Protein AF-A0A3L7A586-F1 (afdb_monomer_lite)

pLDDT: mean 74.42, std 18.63, range [26.94, 98.0]

Foldseek 3Di:
DPPPQPLPDDDLVVLLVQLVVLLDCPLQVLLVVLLVVLLVVCVVVVVVVVSVVSCVVCVLVVVLSVLLSVLSNQLSVLSNVLSVVSVVLSVVLVVLVVVLVVLVVQLVVLVVVLVVLVVDPDPCSVVVNVVSVVVNVVSVVSNVVSVVSSVVSSVVNVVSVVVSVVSVVVSVVSNVVSQCDPPNPHDPPPVPRSVSSLVSLLVSLCVVVVVQVLLVVQQVLPDDLCSNLVSVVPDPADLVSLLSHDLLSLQSQLAGHNDDLVSVQSSVVSLLVCCQVPVVVSCVSQPNDDCLVVVPVSSVVSNVVSVVVVVVQVVVQVVLCVDPPSFDKGWGHWHDDDSDTDIDIDGVDDDDDDDDD

Secondary structure (DSSP, 8-state):
-----GGG-S-HHHHHHHHHHHH--HHHHHHHHHHHHHHHHHHHTT-HHHHHHHHHHHHHHHHHHHHHHHHHHHHHHHHHHHHHHHHHHHHHHHHHHHHHHHHHHHHHHHHHHHHHHHH--STTHHHHHHHHHHHHHHHHHHHHHHHHHHHHHHHHHHHHHHHHHHHHHHHHHHHHHHHHTTT----SSSS-SHHHHHHHHHHHHHHHHTT-HHHHHHHTT-S-HHHHHHHHHT----HHHHHTS-HHHHHHHHT-TTS-HHHHHHHHHHHHHHHHH-HHHHHHHTT--SGGGT-HHHHHHHHHHHHHHHHHHHHHHHHHHTSTT-PPPEEEEEEEETTEEEEEEE-SS--------

Organism: NCBI:txid76635

Radius of gyration: 32.68 Å; chains: 1; bounding box: 76×52×108 Å

Sequence (357 aa):
MTVGSRVDRGEMHSVRLVAQDLSSVEEFRNGLLAVRDGMNHLEEAGHSQAVSRLRTVAAPMQHSIEAIAQVRVRAGEILFRYAAQVLDLQDQARVFRLRRSQAQDLQRRHTAALFEIRADTSPEAGGRALRMENQVEDTRASLSQIERGLAELDQARVSLDRSCARDLTHCREVLARVSAGPSGSGNVLSDGLTGFADFAARMVVNAENVAAPELERILRGDRTPEQVAELWAGLDLDSDGIAALPIKDILTLANTDGLPFWVRDVATRRVLDYALKWPTGAFHLLGFAGDALADADAVAEFIRQIEAYDRAGREADRRATLLNGRPDVQLIGIGNQGDEWWGVFLPGTWIPQRMLG

Structure (mmCIF, N/CA/C/O backbone):
data_AF-A0A3L7A586-F1
#
_entry.id   AF-A0A3L7A586-F1
#
loop_
_atom_site.group_PDB
_atom_site.id
_atom_site.type_symbol
_atom_site.label_atom_id
_atom_site.label_alt_id
_atom_site.label_comp_id
_atom_site.label_asym_id
_atom_site.label_entity_id
_atom_site.label_seq_id
_atom_site.pdbx_PDB_ins_code
_atom_site.Cartn_x
_atom_site.Cartn_y
_atom_site.Cartn_z
_atom_site.occupancy
_atom_site.B_iso_or_equiv
_atom_site.auth_seq_id
_atom_site.auth_comp_id
_atom_site.auth_asym_id
_atom_site.auth_atom_id
_atom_site.pdbx_PDB_model_num
ATOM 1 N N . MET A 1 1 ? 25.713 7.620 -13.766 1.00 30.55 1 MET A N 1
ATOM 2 C CA . MET A 1 1 ? 24.575 7.098 -12.981 1.00 30.55 1 MET A CA 1
ATOM 3 C C . MET A 1 1 ? 23.305 7.285 -13.797 1.00 30.55 1 MET A C 1
ATOM 5 O O . MET A 1 1 ? 22.813 8.399 -13.898 1.00 30.55 1 MET A O 1
ATOM 9 N N . THR A 1 2 ? 22.817 6.236 -14.459 1.00 38.94 2 THR A N 1
ATOM 10 C CA . THR A 1 2 ? 21.504 6.257 -15.118 1.00 38.94 2 THR A CA 1
ATOM 11 C C . THR A 1 2 ? 20.439 6.325 -14.036 1.00 38.94 2 THR A C 1
ATOM 13 O O . THR A 1 2 ? 20.225 5.353 -13.315 1.00 38.94 2 THR A O 1
ATOM 16 N N . VAL A 1 3 ? 19.806 7.487 -13.890 1.00 46.94 3 VAL A N 1
ATOM 17 C CA . VAL A 1 3 ? 18.597 7.632 -13.079 1.00 46.94 3 VAL A CA 1
ATOM 18 C C . VAL A 1 3 ? 17.588 6.619 -13.623 1.00 46.94 3 VAL A C 1
ATOM 20 O O . VAL A 1 3 ? 17.150 6.747 -14.763 1.00 46.94 3 VAL A O 1
ATOM 23 N N . GLY A 1 4 ? 17.292 5.563 -12.859 1.00 61.22 4 GLY A N 1
ATOM 24 C CA . GLY A 1 4 ? 16.346 4.529 -13.287 1.00 61.22 4 GLY A CA 1
ATOM 25 C C . GLY A 1 4 ? 14.994 5.156 -13.630 1.00 61.22 4 GLY A C 1
ATOM 26 O O . GLY A 1 4 ? 14.535 6.028 -12.879 1.00 61.22 4 GLY A O 1
ATOM 27 N N . SER A 1 5 ? 14.403 4.731 -14.754 1.00 71.25 5 SER A N 1
ATOM 28 C CA . SER A 1 5 ? 13.105 5.207 -15.258 1.00 71.25 5 SER A CA 1
ATOM 29 C C . SER A 1 5 ? 12.054 5.144 -14.148 1.00 71.25 5 SER A C 1
ATOM 31 O O . SER A 1 5 ? 12.041 4.213 -13.338 1.00 71.25 5 SER A O 1
ATOM 33 N N . ARG A 1 6 ? 11.226 6.187 -14.033 1.00 67.50 6 ARG A N 1
ATOM 34 C CA . ARG A 1 6 ? 10.259 6.305 -12.931 1.00 67.50 6 ARG A CA 1
ATOM 35 C C . ARG A 1 6 ? 9.100 5.335 -13.099 1.00 67.50 6 ARG A C 1
ATOM 37 O O . ARG A 1 6 ? 8.569 4.877 -12.092 1.00 67.50 6 ARG A O 1
ATOM 44 N N . VAL A 1 7 ? 8.751 4.996 -14.339 1.00 58.66 7 VAL A N 1
ATOM 45 C CA . VAL A 1 7 ? 7.695 4.029 -14.652 1.00 58.66 7 VAL A CA 1
ATOM 46 C C . VAL A 1 7 ? 7.936 2.662 -13.993 1.00 58.66 7 VAL A C 1
ATOM 48 O O . VAL A 1 7 ? 6.986 2.018 -13.567 1.00 58.66 7 VAL A O 1
ATOM 51 N N . ASP A 1 8 ? 9.195 2.263 -13.787 1.00 52.34 8 ASP A N 1
ATOM 52 C CA . ASP A 1 8 ? 9.560 0.959 -13.206 1.00 52.34 8 ASP A CA 1
ATOM 53 C C . ASP A 1 8 ? 9.514 0.892 -11.686 1.00 52.34 8 ASP A C 1
ATOM 55 O O . ASP A 1 8 ? 9.749 -0.165 -11.102 1.00 52.34 8 ASP A O 1
ATOM 59 N N . ARG A 1 9 ? 9.299 2.022 -11.015 1.00 59.59 9 ARG A N 1
ATOM 60 C CA . ARG A 1 9 ? 9.418 2.063 -9.562 1.00 59.59 9 ARG A CA 1
ATOM 61 C C . ARG A 1 9 ? 8.114 1.637 -8.896 1.00 59.59 9 ARG A C 1
ATOM 63 O O . ARG A 1 9 ? 7.045 2.170 -9.201 1.00 59.59 9 ARG A O 1
ATOM 70 N N . GLY A 1 10 ? 8.266 0.765 -7.902 1.00 50.91 10 GLY A N 1
ATOM 71 C CA . GLY A 1 10 ? 7.220 0.358 -6.969 1.00 50.91 10 GLY A CA 1
ATOM 72 C C . GLY A 1 10 ? 6.519 -0.940 -7.365 1.00 50.91 10 GLY A C 1
ATOM 73 O O . GLY A 1 10 ? 6.188 -1.160 -8.529 1.00 50.91 10 GLY A O 1
ATOM 74 N N . GLU A 1 11 ? 6.259 -1.782 -6.367 1.00 57.78 11 GLU A N 1
ATOM 75 C CA . GLU A 1 11 ? 5.421 -2.969 -6.510 1.00 57.78 11 GLU A CA 1
ATOM 76 C C . GLU A 1 11 ? 3.945 -2.567 -6.425 1.00 57.78 11 GLU A C 1
ATOM 78 O O . GLU A 1 11 ? 3.457 -2.157 -5.377 1.00 57.78 11 GLU A O 1
ATOM 83 N N . MET A 1 12 ? 3.207 -2.674 -7.530 1.00 65.25 12 MET A N 1
ATOM 84 C CA . MET A 1 12 ? 1.771 -2.346 -7.544 1.00 65.25 12 MET A CA 1
ATOM 85 C C . MET A 1 12 ? 0.900 -3.449 -6.942 1.00 65.25 12 MET A C 1
ATOM 87 O O . MET A 1 12 ? -0.270 -3.220 -6.641 1.00 65.25 12 MET A O 1
ATOM 91 N N . HIS A 1 13 ? 1.470 -4.638 -6.733 1.00 39.94 13 HIS A N 1
ATOM 92 C CA . HIS A 1 13 ? 0.779 -5.742 -6.084 1.00 39.94 13 HIS A CA 1
ATOM 93 C C . HIS A 1 13 ? 0.443 -5.414 -4.623 1.00 39.94 13 HIS A C 1
ATOM 95 O O . HIS A 1 13 ? -0.710 -5.553 -4.227 1.00 39.94 13 HIS A O 1
ATOM 101 N N . SER A 1 14 ? 1.396 -4.878 -3.855 1.00 37.97 14 SER A N 1
ATOM 102 C CA . SER A 1 14 ? 1.168 -4.465 -2.464 1.00 37.97 14 SER A CA 1
ATOM 103 C C . SER A 1 14 ? 0.167 -3.311 -2.360 1.00 37.97 14 SER A C 1
ATOM 105 O O . SER A 1 14 ? -0.727 -3.350 -1.521 1.00 37.97 14 SER A O 1
ATOM 107 N N . VAL A 1 15 ? 0.231 -2.334 -3.271 1.00 49.44 15 VAL A N 1
ATOM 108 C CA . VAL A 1 15 ? -0.760 -1.244 -3.354 1.00 49.44 15 VAL A CA 1
ATOM 109 C C . VAL A 1 15 ? -2.163 -1.790 -3.616 1.00 49.44 15 VAL A C 1
ATOM 111 O O . VAL A 1 15 ? -3.130 -1.321 -3.021 1.00 49.44 15 VAL A O 1
ATOM 114 N N . ARG A 1 16 ? -2.288 -2.799 -4.484 1.00 43.75 16 ARG A N 1
ATOM 115 C CA . ARG A 1 16 ? -3.567 -3.445 -4.790 1.00 43.75 16 ARG A CA 1
ATOM 116 C C . ARG A 1 16 ? -4.109 -4.259 -3.613 1.00 43.75 16 ARG A C 1
ATOM 118 O O . ARG A 1 16 ? -5.318 -4.237 -3.408 1.00 43.75 16 ARG A O 1
ATOM 125 N N . LEU A 1 17 ? -3.247 -4.929 -2.847 1.00 39.88 17 LEU A N 1
ATOM 126 C CA . LEU A 1 17 ? -3.644 -5.624 -1.616 1.00 39.88 17 LEU A CA 1
ATOM 127 C C . LEU A 1 17 ? -4.154 -4.629 -0.569 1.00 39.88 17 LEU A C 1
ATOM 129 O O . LEU A 1 17 ? -5.275 -4.767 -0.099 1.00 39.88 17 LEU A O 1
ATOM 133 N N . VAL A 1 18 ? -3.413 -3.546 -0.319 1.00 49.09 18 VAL A N 1
ATOM 134 C CA . VAL A 1 18 ? -3.855 -2.472 0.587 1.00 49.09 18 VAL A CA 1
ATOM 135 C C . VAL A 1 18 ? -5.168 -1.842 0.111 1.00 49.09 18 VAL A C 1
ATOM 137 O O . VAL A 1 18 ? -6.047 -1.556 0.918 1.00 49.09 18 VAL A O 1
ATOM 140 N N . ALA A 1 19 ? -5.338 -1.642 -1.199 1.00 48.38 19 ALA A N 1
ATOM 141 C CA . ALA A 1 19 ? -6.590 -1.150 -1.768 1.00 48.38 19 ALA A CA 1
ATOM 142 C C . ALA A 1 19 ? -7.765 -2.098 -1.479 1.00 48.38 19 ALA A C 1
ATOM 144 O O . ALA A 1 19 ? -8.841 -1.640 -1.101 1.00 48.38 19 ALA A O 1
ATOM 145 N N . GLN A 1 20 ? -7.543 -3.405 -1.635 1.00 47.91 20 GLN A N 1
ATOM 146 C CA . GLN A 1 20 ? -8.531 -4.445 -1.366 1.00 47.91 20 GLN A CA 1
ATOM 147 C C . GLN A 1 20 ? -8.893 -4.509 0.124 1.00 47.91 20 GLN A C 1
ATOM 149 O O . GLN A 1 20 ? -10.078 -4.539 0.451 1.00 47.91 20 GLN A O 1
ATOM 154 N N . ASP A 1 21 ? -7.904 -4.427 1.013 1.00 52.50 21 ASP A N 1
ATOM 155 C CA . ASP A 1 21 ? -8.111 -4.418 2.465 1.00 52.50 21 ASP A CA 1
ATOM 156 C C . ASP A 1 21 ? -8.862 -3.160 2.919 1.00 52.50 21 ASP A C 1
ATOM 158 O O . ASP A 1 21 ? -9.804 -3.234 3.712 1.00 52.50 21 ASP A O 1
ATOM 162 N N . LEU A 1 22 ? -8.518 -1.991 2.363 1.00 56.62 22 LEU A N 1
ATOM 163 C CA . LEU A 1 22 ? -9.238 -0.738 2.609 1.00 56.62 22 LEU A CA 1
ATOM 164 C C . LEU A 1 22 ? -10.689 -0.792 2.124 1.00 56.62 22 LEU A C 1
ATOM 166 O O . LEU A 1 22 ? -11.549 -0.160 2.737 1.00 56.62 22 LEU A O 1
ATOM 170 N N . SER A 1 23 ? -10.959 -1.538 1.050 1.00 58.78 23 SER A N 1
ATOM 171 C CA . SER A 1 23 ? -12.309 -1.788 0.534 1.00 58.78 23 SER A CA 1
ATOM 172 C C . SER A 1 23 ? -13.068 -2.885 1.285 1.00 58.78 23 SER A C 1
ATOM 174 O O . SER A 1 23 ? -14.276 -3.011 1.085 1.00 58.78 23 SER A O 1
ATOM 176 N N . SER A 1 24 ? -12.415 -3.666 2.150 1.00 57.44 24 SER A N 1
ATOM 177 C CA . SER A 1 24 ? -13.102 -4.657 2.976 1.00 57.44 24 SER A CA 1
ATOM 178 C C . SER A 1 24 ? -13.817 -3.957 4.143 1.00 57.44 24 SER A C 1
ATOM 180 O O . SER A 1 24 ? -13.212 -3.328 5.010 1.00 57.44 24 SER A O 1
ATOM 182 N N . VAL A 1 25 ? -15.153 -3.997 4.121 1.00 63.91 25 VAL A N 1
ATOM 183 C CA . VAL A 1 25 ? -16.038 -3.353 5.117 1.00 63.91 25 VAL A CA 1
ATOM 184 C C . VAL A 1 25 ? -16.531 -4.372 6.161 1.00 63.91 25 VAL A C 1
ATOM 186 O O . VAL A 1 25 ? -17.315 -4.035 7.043 1.00 63.91 25 VAL A O 1
ATOM 189 N N . GLU A 1 26 ? -16.101 -5.633 6.075 1.00 59.44 26 GLU A N 1
ATOM 190 C CA . GLU A 1 26 ? -16.731 -6.750 6.791 1.00 59.44 26 GLU A CA 1
ATOM 191 C C . GLU A 1 26 ? -16.606 -6.661 8.311 1.00 59.44 26 GLU A C 1
ATOM 193 O O . GLU A 1 26 ? -17.628 -6.700 8.993 1.00 59.44 26 GLU A O 1
ATOM 198 N N . GLU A 1 27 ? -15.405 -6.453 8.854 1.00 57.00 27 GLU A N 1
ATOM 199 C CA . GLU A 1 27 ? -15.212 -6.334 10.310 1.00 57.00 27 GLU A CA 1
ATOM 200 C C . GLU A 1 27 ? -16.057 -5.202 10.907 1.00 57.00 27 GLU A C 1
ATOM 202 O O . GLU A 1 27 ? -16.654 -5.319 11.977 1.00 57.00 27 GLU A O 1
ATOM 207 N N . PHE A 1 28 ? -16.172 -4.110 10.161 1.00 61.28 28 PHE A N 1
ATOM 208 C CA . PHE A 1 28 ? -16.872 -2.915 10.595 1.00 61.28 28 PHE A CA 1
ATOM 209 C C . PHE A 1 28 ? -18.396 -3.055 10.513 1.00 61.28 28 PHE A C 1
ATOM 211 O O . PHE A 1 28 ? -19.126 -2.665 11.427 1.00 61.28 28 PHE A O 1
ATOM 218 N N . ARG A 1 29 ? -18.880 -3.682 9.438 1.00 65.50 29 ARG A N 1
ATOM 219 C CA . ARG A 1 29 ? -20.281 -4.071 9.283 1.00 65.50 29 ARG A CA 1
ATOM 220 C C . ARG A 1 29 ? -20.704 -5.042 10.386 1.00 65.50 29 ARG A C 1
ATOM 222 O O . ARG A 1 29 ? -21.801 -4.895 10.915 1.00 65.50 29 ARG A O 1
ATOM 229 N N . ASN A 1 30 ? -19.840 -5.986 10.755 1.00 61.19 30 ASN A N 1
ATOM 230 C CA . ASN A 1 30 ? -20.108 -6.944 11.827 1.00 61.19 30 ASN A CA 1
ATOM 231 C C . ASN A 1 30 ? -20.232 -6.250 13.192 1.00 61.19 30 ASN A C 1
ATOM 233 O O . ASN A 1 30 ? -21.158 -6.553 13.940 1.00 61.19 30 ASN A O 1
ATOM 237 N N . GLY A 1 31 ? -19.387 -5.252 13.481 1.00 62.91 31 GLY A N 1
ATOM 238 C CA . GLY A 1 31 ? -19.513 -4.430 14.691 1.00 62.91 31 GLY A CA 1
ATOM 239 C C . GLY A 1 31 ? -20.846 -3.677 14.775 1.00 62.91 31 GLY A C 1
ATOM 240 O O . GLY A 1 31 ? -21.509 -3.702 15.809 1.00 62.91 31 GLY A O 1
ATOM 241 N N . LEU A 1 32 ? -21.295 -3.056 13.677 1.00 67.69 32 LEU A N 1
ATOM 242 C CA . LEU A 1 32 ? -22.606 -2.389 13.629 1.00 67.69 32 LEU A CA 1
ATOM 243 C C . LEU A 1 32 ? -23.782 -3.353 13.807 1.00 67.69 32 LEU A C 1
ATOM 245 O O . LEU A 1 32 ? -24.767 -3.000 14.458 1.00 67.69 32 LEU A O 1
ATOM 249 N N . LEU A 1 33 ? -23.687 -4.552 13.228 1.00 69.69 33 LEU A N 1
ATOM 250 C CA . LEU A 1 33 ? -24.696 -5.593 13.414 1.00 69.69 33 LEU A CA 1
ATOM 251 C C . LEU A 1 33 ? -24.781 -6.003 14.887 1.00 69.69 33 LEU A C 1
ATOM 253 O O . LEU A 1 33 ? -25.876 -5.987 15.434 1.00 69.69 33 LEU A O 1
ATOM 257 N N . ALA A 1 34 ? -23.646 -6.221 15.557 1.00 68.19 34 ALA A N 1
ATOM 258 C CA . ALA A 1 34 ? -23.614 -6.545 16.983 1.00 68.19 34 ALA A CA 1
ATOM 259 C C . ALA A 1 34 ? -24.235 -5.441 17.862 1.00 68.19 34 ALA A C 1
ATOM 261 O O . ALA A 1 34 ? -25.035 -5.735 18.748 1.00 68.19 34 ALA A O 1
ATOM 262 N N . VAL A 1 35 ? -23.937 -4.160 17.590 1.00 65.56 35 VAL A N 1
ATOM 263 C CA . VAL A 1 35 ? -24.566 -3.030 18.308 1.00 65.56 35 VAL A CA 1
ATOM 264 C C . VAL A 1 35 ? -26.082 -3.027 18.112 1.00 65.56 35 VAL A C 1
ATOM 266 O O . VAL A 1 35 ? -26.832 -2.838 19.071 1.00 65.56 35 VAL A O 1
ATOM 269 N N . ARG A 1 36 ? -26.546 -3.236 16.875 1.00 74.75 36 ARG A N 1
ATOM 270 C CA . ARG A 1 36 ? -27.977 -3.282 16.560 1.00 74.75 36 ARG A CA 1
ATOM 271 C C . ARG A 1 36 ? -28.665 -4.451 17.262 1.00 74.75 36 ARG A C 1
ATOM 273 O O . ARG A 1 36 ? -29.738 -4.270 17.829 1.00 74.75 36 ARG A O 1
ATOM 280 N N . ASP A 1 37 ? -28.042 -5.621 17.251 1.00 73.31 37 ASP A N 1
ATOM 281 C CA . ASP A 1 37 ? -28.591 -6.831 17.857 1.00 73.31 37 ASP A CA 1
ATOM 282 C C . ASP A 1 37 ? -28.628 -6.720 19.395 1.00 73.31 37 ASP A C 1
ATOM 284 O O . ASP A 1 37 ? -29.597 -7.156 20.018 1.00 73.31 37 ASP A O 1
ATOM 288 N N . GLY A 1 38 ? -27.651 -6.039 20.008 1.00 70.06 38 GLY A N 1
ATOM 289 C CA . GLY A 1 38 ? -27.678 -5.683 21.431 1.00 70.06 38 GLY A CA 1
ATOM 290 C C . GLY A 1 38 ? -28.786 -4.682 21.789 1.00 70.06 38 GLY A C 1
ATOM 291 O O . GLY A 1 38 ? -29.460 -4.838 22.807 1.00 70.06 38 GLY A O 1
ATOM 292 N N . MET A 1 39 ? -29.045 -3.680 20.938 1.00 71.19 39 MET A N 1
ATOM 293 C CA . MET A 1 39 ? -30.183 -2.766 21.135 1.00 71.19 39 MET A CA 1
ATOM 294 C C . MET A 1 39 ? -31.528 -3.495 21.057 1.00 71.19 39 MET A C 1
ATOM 296 O O . MET A 1 39 ? -32.419 -3.182 21.844 1.00 71.19 39 MET A O 1
ATOM 300 N N . ASN A 1 40 ? -31.661 -4.462 20.144 1.00 72.56 40 ASN A N 1
ATOM 301 C CA . ASN A 1 40 ? -32.872 -5.273 20.016 1.00 72.56 40 ASN A CA 1
ATOM 302 C C . ASN A 1 40 ? -33.109 -6.125 21.274 1.00 72.56 40 ASN A C 1
ATOM 304 O O . ASN A 1 40 ? -34.217 -6.114 21.801 1.00 72.56 40 ASN A O 1
ATOM 308 N N . HIS A 1 41 ? -32.070 -6.765 21.823 1.00 70.69 41 HIS A N 1
ATOM 309 C CA . HIS A 1 41 ? -32.181 -7.516 23.083 1.00 70.69 41 HIS A CA 1
ATOM 310 C C . HIS A 1 41 ? -32.632 -6.636 24.260 1.00 70.69 41 HIS A C 1
ATOM 312 O O . HIS A 1 41 ? -33.496 -7.032 25.040 1.00 70.69 41 HIS A O 1
ATOM 318 N N . LEU A 1 42 ? -32.093 -5.417 24.386 1.00 65.88 42 LEU A N 1
ATOM 319 C CA . LEU A 1 42 ? -32.514 -4.473 25.431 1.00 65.88 42 LEU A CA 1
ATOM 320 C C . LEU A 1 42 ? -33.973 -4.019 25.264 1.00 65.88 42 LEU A C 1
ATOM 322 O O . LEU A 1 42 ? -34.656 -3.746 26.254 1.00 65.88 42 LEU A O 1
ATOM 326 N N . GLU A 1 43 ? -34.445 -3.917 24.022 1.00 73.19 43 GLU A N 1
ATOM 327 C CA . GLU A 1 43 ? -35.832 -3.582 23.701 1.00 73.19 43 GLU A CA 1
ATOM 328 C C . GLU A 1 43 ? -36.776 -4.739 24.066 1.00 73.19 43 GLU A C 1
ATOM 330 O O . GLU A 1 43 ? -37.785 -4.509 24.735 1.00 73.19 43 GLU A O 1
ATOM 335 N N . GLU A 1 44 ? -36.402 -5.978 23.740 1.00 76.94 44 GLU A N 1
ATOM 336 C CA . GLU A 1 44 ? -37.130 -7.201 24.112 1.00 76.94 44 GLU A CA 1
ATOM 337 C C . GLU A 1 44 ? -37.186 -7.420 25.633 1.00 76.94 44 GLU A C 1
ATOM 339 O O . GLU A 1 44 ? -38.218 -7.836 26.161 1.00 76.94 44 GLU A O 1
ATOM 344 N N . ALA A 1 45 ? -36.125 -7.054 26.358 1.00 78.06 45 ALA A N 1
ATOM 345 C CA . ALA A 1 45 ? -36.075 -7.083 27.822 1.00 78.06 45 ALA A CA 1
ATOM 346 C C . ALA A 1 45 ? -36.886 -5.954 28.502 1.00 78.06 45 ALA A C 1
ATOM 348 O O . ALA A 1 45 ? -36.974 -5.896 29.729 1.00 78.06 45 ALA A O 1
ATOM 349 N N . GLY A 1 46 ? -37.491 -5.039 27.734 1.00 83.19 46 GLY A N 1
ATOM 350 C CA . GLY A 1 46 ? -38.336 -3.960 28.256 1.00 83.19 46 GLY A CA 1
ATOM 351 C C . GLY A 1 46 ? -37.577 -2.726 28.763 1.00 83.19 46 GLY A C 1
ATOM 352 O O . GLY A 1 46 ? -38.175 -1.848 29.391 1.00 83.19 46 GLY A O 1
ATOM 353 N N . HIS A 1 47 ? -36.280 -2.588 28.470 1.00 79.88 47 HIS A N 1
ATOM 354 C CA . HIS A 1 47 ? -35.445 -1.464 28.913 1.00 79.88 47 HIS A CA 1
ATOM 355 C C . HIS A 1 47 ? -35.545 -0.229 27.994 1.00 79.88 47 HIS A C 1
ATOM 357 O O . HIS A 1 47 ? -34.544 0.335 27.546 1.00 79.88 47 HIS A O 1
ATOM 363 N N . SER A 1 48 ? -36.765 0.250 27.741 1.00 78.81 48 SER A N 1
ATOM 364 C CA . SER A 1 48 ? -37.062 1.325 26.772 1.00 78.81 48 SER A CA 1
ATOM 365 C C . SER A 1 48 ? -36.270 2.629 26.986 1.00 78.81 48 SER A C 1
ATOM 367 O O . SER A 1 48 ? -35.841 3.271 26.022 1.00 78.81 48 SER A O 1
ATOM 369 N N . GLN A 1 49 ? -36.004 3.015 28.238 1.00 70.56 49 GLN A N 1
ATOM 370 C CA . GLN A 1 49 ? -35.218 4.213 28.553 1.00 70.56 49 GLN A CA 1
ATOM 371 C C . GLN A 1 49 ? -33.724 4.045 28.226 1.00 70.56 49 GLN A C 1
ATOM 373 O O . GLN A 1 49 ? 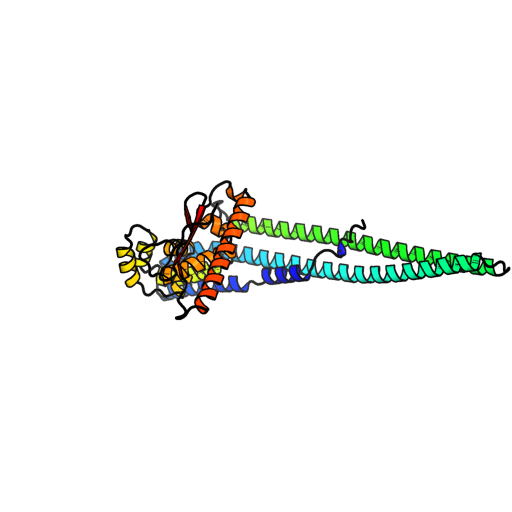-33.088 4.995 27.763 1.00 70.56 49 GLN A O 1
ATOM 378 N N . ALA A 1 50 ? -33.167 2.847 28.433 1.00 66.94 50 ALA A N 1
ATOM 379 C CA . ALA A 1 50 ? -31.784 2.535 28.077 1.00 66.94 50 ALA A CA 1
ATOM 380 C C . ALA A 1 50 ? -31.609 2.540 26.553 1.00 66.94 50 ALA A C 1
ATOM 382 O O . ALA A 1 50 ? -30.695 3.190 26.048 1.00 66.94 50 ALA A O 1
ATOM 383 N N . VAL A 1 51 ? -32.552 1.934 25.822 1.00 72.12 51 VAL A N 1
ATOM 384 C CA . VAL A 1 51 ? -32.584 1.934 24.350 1.00 72.12 51 VAL A CA 1
ATOM 385 C C . VAL A 1 51 ? -32.660 3.358 23.787 1.00 72.12 51 VAL A C 1
ATOM 387 O O . VAL A 1 51 ? -31.925 3.694 22.862 1.00 72.12 51 VAL A O 1
ATOM 390 N N . SER A 1 52 ? -33.490 4.238 24.357 1.00 73.94 52 SER A N 1
ATOM 391 C CA . SER A 1 52 ? -33.601 5.635 23.903 1.00 73.94 52 SER A CA 1
ATOM 392 C C . SER A 1 52 ? -32.308 6.443 24.107 1.00 73.94 52 SER A C 1
ATOM 394 O O . SER A 1 52 ? -31.899 7.200 23.217 1.00 73.94 52 SER A O 1
ATOM 396 N N . ARG A 1 53 ? -31.620 6.249 25.241 1.00 71.56 53 ARG A N 1
ATOM 397 C CA . ARG A 1 53 ? -30.311 6.873 25.495 1.00 71.56 53 ARG A CA 1
ATOM 398 C C . ARG A 1 53 ? -29.244 6.323 24.549 1.00 71.56 53 ARG A C 1
ATOM 400 O O . ARG A 1 53 ? -28.520 7.110 23.943 1.00 71.56 53 ARG A O 1
ATOM 407 N N . LEU A 1 54 ? -29.209 5.003 24.360 1.00 69.00 54 LEU A N 1
ATOM 408 C CA . LEU A 1 54 ? -28.306 4.339 23.420 1.00 69.00 54 LEU A CA 1
ATOM 409 C C . LEU A 1 54 ? -28.519 4.825 21.988 1.00 69.00 54 LEU A C 1
ATOM 411 O O . LEU A 1 54 ? -27.548 5.187 21.340 1.00 69.00 54 LEU A O 1
ATOM 415 N N . ARG A 1 55 ? -29.763 4.930 21.505 1.00 76.56 55 ARG A N 1
ATOM 416 C CA . ARG A 1 55 ? -30.057 5.460 20.160 1.00 76.56 55 ARG A CA 1
ATOM 417 C C . ARG A 1 55 ? -29.579 6.902 19.986 1.00 76.56 55 ARG A C 1
ATOM 419 O O . ARG A 1 55 ? -28.999 7.225 18.955 1.00 76.56 55 ARG A O 1
ATOM 426 N N . THR A 1 56 ? -29.775 7.753 20.995 1.00 71.69 56 THR A N 1
ATOM 427 C CA . THR A 1 56 ? -29.324 9.157 20.957 1.00 71.69 56 THR A CA 1
ATOM 428 C C . THR A 1 56 ? -27.799 9.273 20.846 1.00 71.69 56 THR A C 1
ATOM 430 O O . THR A 1 56 ? -27.303 10.127 20.116 1.00 71.69 56 THR A O 1
ATOM 433 N N . VAL A 1 57 ? -27.052 8.401 21.531 1.00 66.25 57 VAL A N 1
ATOM 434 C CA . VAL A 1 57 ? -25.578 8.383 21.491 1.00 66.25 57 VAL A CA 1
ATOM 435 C C . VAL A 1 57 ? -25.047 7.664 20.244 1.00 66.25 57 VAL A C 1
ATOM 437 O O . VAL A 1 57 ? -24.052 8.090 19.660 1.00 66.25 57 VAL A O 1
ATOM 440 N N . ALA A 1 58 ? -25.720 6.601 19.803 1.00 66.88 58 ALA A N 1
ATOM 441 C CA . ALA A 1 58 ? -25.277 5.758 18.699 1.00 66.88 58 ALA A CA 1
ATOM 442 C C . ALA A 1 58 ? -25.580 6.350 17.318 1.00 66.88 58 ALA A C 1
ATOM 444 O O . ALA A 1 58 ? -24.831 6.084 16.386 1.00 66.88 58 ALA A O 1
ATOM 445 N N . ALA A 1 59 ? -26.628 7.166 17.153 1.00 73.12 59 ALA A N 1
ATOM 446 C CA . ALA A 1 59 ? -26.988 7.709 15.839 1.00 73.12 59 ALA A CA 1
ATOM 447 C C . ALA A 1 59 ? -25.892 8.606 15.210 1.00 73.12 59 ALA A C 1
ATOM 449 O O . ALA A 1 59 ? -25.550 8.388 14.045 1.00 73.12 59 ALA A O 1
ATOM 450 N N . PRO A 1 60 ? -25.267 9.558 15.937 1.00 70.31 60 PRO A N 1
ATOM 451 C CA . PRO A 1 60 ? -24.129 10.316 15.411 1.00 70.31 60 PRO A CA 1
ATOM 452 C C . PRO A 1 60 ? -22.921 9.424 15.112 1.00 70.31 60 PRO A C 1
ATOM 454 O O . PRO A 1 60 ? -22.241 9.628 14.109 1.00 70.31 60 PRO A O 1
ATOM 457 N N . MET A 1 61 ? -22.674 8.415 15.957 1.00 66.31 61 MET A N 1
ATOM 458 C CA . MET A 1 61 ? -21.593 7.453 15.743 1.00 66.31 61 MET A CA 1
ATOM 459 C C . MET A 1 61 ? -21.823 6.661 14.462 1.00 66.31 61 MET A C 1
ATOM 461 O O . MET A 1 61 ? -20.922 6.612 13.638 1.00 66.31 61 MET A O 1
ATOM 465 N N . GLN A 1 62 ? -23.025 6.120 14.253 1.00 75.00 62 GLN A N 1
ATOM 466 C CA . GLN A 1 62 ? -23.394 5.384 13.046 1.00 75.00 62 GLN A CA 1
ATOM 467 C C . GLN A 1 62 ? -23.182 6.231 11.787 1.00 75.00 62 GLN A C 1
ATOM 469 O O . GLN A 1 62 ? -22.621 5.740 10.811 1.00 75.00 62 GLN A O 1
ATOM 474 N N . HIS A 1 63 ? -23.554 7.512 11.819 1.00 76.50 63 HIS A N 1
ATOM 475 C CA . HIS A 1 63 ? -23.334 8.404 10.685 1.00 76.50 63 HIS A CA 1
ATOM 476 C C . HIS A 1 63 ? -21.841 8.640 10.401 1.00 76.50 63 HIS A C 1
ATOM 478 O O . HIS A 1 63 ? -21.407 8.536 9.253 1.00 76.50 63 HIS A O 1
ATOM 484 N N . SER A 1 64 ? -21.031 8.901 11.434 1.00 73.75 64 SER A N 1
ATOM 485 C CA . SER A 1 64 ? -19.575 9.044 11.281 1.00 73.75 64 SER A CA 1
ATOM 486 C C . SER A 1 64 ? -18.925 7.759 10.774 1.00 73.75 64 SER A C 1
ATOM 488 O O . SER A 1 64 ? -18.050 7.788 9.915 1.00 73.75 64 SER A O 1
ATOM 490 N N . ILE A 1 65 ? -19.386 6.622 11.275 1.00 71.25 65 ILE A N 1
ATOM 491 C CA . ILE A 1 65 ? -18.972 5.277 10.888 1.00 71.25 65 ILE A CA 1
ATOM 492 C C . ILE A 1 65 ? -19.260 5.037 9.401 1.00 71.25 65 ILE A C 1
ATOM 494 O O . ILE A 1 65 ? -18.348 4.692 8.650 1.00 71.25 65 ILE A O 1
ATOM 498 N N . GLU A 1 66 ? -20.491 5.273 8.948 1.00 80.69 66 GLU A N 1
ATOM 499 C CA . GLU A 1 66 ? -20.876 5.142 7.539 1.00 80.69 66 GLU A CA 1
ATOM 500 C C . GLU A 1 66 ? -20.048 6.071 6.645 1.00 80.69 66 GLU A C 1
ATOM 502 O O . GLU A 1 66 ? -19.544 5.640 5.606 1.00 80.69 66 GLU A O 1
ATOM 507 N N . ALA A 1 67 ? -19.833 7.318 7.071 1.00 81.69 67 ALA A N 1
ATOM 508 C CA . ALA A 1 67 ? -18.996 8.268 6.348 1.00 81.69 67 ALA A CA 1
ATOM 509 C C . ALA A 1 67 ? -17.537 7.789 6.252 1.00 81.69 67 ALA A C 1
ATOM 511 O O . ALA A 1 67 ? -16.935 7.851 5.180 1.00 81.69 67 ALA A O 1
ATOM 512 N N . ILE A 1 68 ? -16.965 7.247 7.330 1.00 78.19 68 ILE A N 1
ATOM 513 C CA . ILE A 1 68 ? -15.606 6.696 7.311 1.00 78.19 68 ILE A CA 1
ATOM 514 C C . ILE A 1 68 ? -15.520 5.470 6.397 1.00 78.19 68 ILE A C 1
ATOM 516 O O . ILE A 1 68 ? -14.587 5.373 5.597 1.00 78.19 68 ILE A O 1
ATOM 520 N N . ALA A 1 69 ? -16.493 4.558 6.461 1.00 78.19 69 ALA A N 1
ATOM 521 C CA . ALA A 1 69 ? -16.545 3.398 5.578 1.00 78.19 69 ALA A CA 1
ATOM 522 C C . ALA A 1 69 ? -16.598 3.822 4.102 1.00 78.19 69 ALA A C 1
ATOM 524 O O . ALA A 1 69 ? -15.830 3.310 3.288 1.00 78.19 69 ALA A O 1
ATOM 525 N N . GLN A 1 70 ? -17.428 4.813 3.762 1.00 84.25 70 GLN A N 1
ATOM 526 C CA . GLN A 1 70 ? -17.499 5.366 2.407 1.00 84.25 70 GLN A CA 1
ATOM 527 C C . GLN A 1 70 ? -16.161 5.962 1.955 1.00 84.25 70 GLN A C 1
ATOM 529 O O . GLN A 1 70 ? -15.730 5.712 0.828 1.00 84.25 70 GLN A O 1
ATOM 534 N N . VAL A 1 71 ? -15.465 6.707 2.822 1.00 81.94 71 VAL A N 1
ATOM 535 C CA . VAL A 1 71 ? -14.152 7.272 2.477 1.00 81.94 71 VAL A CA 1
ATOM 536 C C . VAL A 1 71 ? -13.094 6.182 2.303 1.00 81.94 71 VAL A C 1
ATOM 538 O O . VAL A 1 71 ? -12.285 6.271 1.382 1.00 81.94 71 VAL A O 1
ATOM 541 N N . ARG A 1 72 ? -13.108 5.130 3.130 1.00 79.38 72 ARG A N 1
ATOM 542 C CA . ARG A 1 72 ? -12.198 3.981 2.988 1.00 79.38 72 ARG A CA 1
ATOM 543 C C . ARG A 1 72 ? -12.418 3.234 1.677 1.00 79.38 72 ARG A C 1
ATOM 545 O O . ARG A 1 72 ? -11.453 3.009 0.948 1.00 79.38 72 ARG A O 1
ATOM 552 N N . VAL A 1 73 ? -13.674 2.927 1.343 1.00 78.69 73 VAL A N 1
ATOM 553 C CA . VAL A 1 73 ? -14.037 2.321 0.052 1.00 78.69 73 VAL A CA 1
ATOM 554 C C . VAL A 1 73 ? -13.541 3.204 -1.088 1.00 78.69 73 VAL A C 1
ATOM 556 O O . VAL A 1 73 ? -12.860 2.721 -1.990 1.00 78.69 73 VAL A O 1
ATOM 559 N N . ARG A 1 74 ? -13.780 4.518 -1.009 1.00 83.56 74 ARG A N 1
ATOM 560 C CA . ARG A 1 74 ? -13.328 5.464 -2.031 1.00 83.56 74 ARG A CA 1
ATOM 561 C C . ARG A 1 74 ? -11.805 5.506 -2.178 1.00 83.56 74 ARG A C 1
ATOM 563 O O . ARG A 1 74 ? -11.307 5.512 -3.303 1.00 83.56 74 ARG A O 1
ATOM 570 N N . ALA A 1 75 ? -11.065 5.522 -1.073 1.00 75.12 75 ALA A N 1
ATOM 571 C CA . ALA A 1 75 ? -9.605 5.467 -1.085 1.00 75.12 75 ALA A CA 1
ATOM 572 C C . ALA A 1 75 ? -9.098 4.155 -1.711 1.00 75.12 75 ALA A C 1
ATOM 574 O O . ALA A 1 75 ? -8.184 4.184 -2.535 1.00 75.12 75 ALA A O 1
ATOM 575 N N . GLY A 1 76 ? -9.738 3.026 -1.390 1.00 72.94 76 GLY A N 1
ATOM 576 C CA . GLY A 1 76 ? -9.468 1.736 -2.024 1.00 72.94 76 GLY A CA 1
ATOM 577 C C . GLY A 1 76 ? -9.695 1.765 -3.539 1.00 72.94 76 GLY A C 1
ATOM 578 O O . GLY A 1 76 ? -8.806 1.386 -4.297 1.00 72.94 76 GLY A O 1
ATOM 579 N N . GLU A 1 77 ? -10.821 2.308 -4.015 1.00 79.19 77 GLU A N 1
ATOM 580 C CA . GLU A 1 77 ? -11.092 2.470 -5.455 1.00 79.19 77 GLU A CA 1
ATOM 581 C C . GLU A 1 77 ? -10.026 3.314 -6.173 1.00 79.19 77 GLU A C 1
ATOM 583 O O . GLU A 1 77 ? -9.619 2.985 -7.293 1.00 79.19 77 GLU A O 1
ATOM 588 N N . ILE A 1 78 ? -9.580 4.410 -5.544 1.00 79.25 78 ILE A N 1
ATOM 589 C CA . ILE A 1 78 ? -8.525 5.289 -6.071 1.00 79.25 78 ILE A CA 1
ATOM 590 C C . ILE A 1 78 ? -7.222 4.502 -6.225 1.00 79.25 78 ILE A C 1
ATOM 592 O O . ILE A 1 78 ? -6.631 4.502 -7.307 1.00 79.25 78 ILE A O 1
ATOM 596 N N . LEU A 1 79 ? -6.798 3.797 -5.173 1.00 73.38 79 LEU A N 1
ATOM 597 C CA . LEU A 1 79 ? -5.568 3.004 -5.173 1.00 73.38 79 LEU A CA 1
ATOM 598 C C . LEU A 1 79 ? -5.627 1.845 -6.171 1.00 73.38 79 LEU A C 1
ATOM 600 O O . LEU A 1 79 ? -4.650 1.598 -6.876 1.00 73.38 79 LEU A O 1
ATOM 604 N N . PHE A 1 80 ? -6.774 1.171 -6.284 1.00 73.06 80 PHE A N 1
ATOM 605 C CA . PHE A 1 80 ? -6.974 0.086 -7.241 1.00 73.06 80 PHE A CA 1
ATOM 606 C C . PHE A 1 80 ? -6.856 0.582 -8.686 1.00 73.06 80 PHE A C 1
ATOM 608 O O . PHE A 1 80 ? -6.131 -0.004 -9.495 1.00 73.06 80 PHE A O 1
ATOM 615 N N . ARG A 1 81 ? -7.532 1.694 -9.013 1.00 86.12 81 ARG A N 1
ATOM 616 C CA . ARG A 1 81 ? -7.459 2.315 -10.344 1.00 86.12 81 ARG A CA 1
ATOM 617 C C . ARG A 1 81 ? -6.044 2.779 -10.661 1.00 86.12 81 ARG A C 1
ATOM 619 O O . ARG A 1 81 ? -5.559 2.512 -11.758 1.00 86.12 81 ARG A O 1
ATOM 626 N N . TYR A 1 82 ? -5.394 3.438 -9.705 1.00 80.62 82 TYR A N 1
ATOM 627 C CA . TYR A 1 82 ? -4.006 3.858 -9.829 1.00 80.62 82 TYR A CA 1
ATOM 628 C C . TYR A 1 82 ? -3.118 2.651 -10.142 1.00 80.62 82 TYR A C 1
ATOM 630 O O . TYR A 1 82 ? -2.505 2.633 -11.203 1.00 80.62 82 TYR A O 1
ATOM 638 N N . ALA A 1 83 ? -3.130 1.605 -9.310 1.00 71.94 83 ALA A N 1
ATOM 639 C CA . ALA A 1 83 ? -2.316 0.405 -9.507 1.00 71.94 83 ALA A CA 1
ATOM 640 C C . ALA A 1 83 ? -2.515 -0.231 -10.895 1.00 71.94 83 ALA A C 1
ATOM 642 O O . ALA A 1 83 ? -1.536 -0.590 -11.548 1.00 71.94 83 ALA A O 1
ATOM 643 N N . ALA A 1 84 ? -3.759 -0.321 -11.379 1.00 77.44 84 ALA A N 1
ATOM 644 C CA . ALA A 1 84 ? -4.055 -0.830 -12.719 1.00 77.44 84 ALA A CA 1
ATOM 645 C C . ALA A 1 84 ? -3.434 0.034 -13.833 1.00 77.44 84 ALA A C 1
ATOM 647 O O . ALA A 1 84 ? -2.835 -0.500 -14.763 1.00 77.44 84 ALA A O 1
ATOM 648 N N . GLN A 1 85 ? -3.527 1.362 -13.723 1.00 87.81 85 GLN A N 1
ATOM 649 C CA . GLN A 1 85 ? -2.938 2.286 -14.697 1.00 87.81 85 GLN A CA 1
ATOM 650 C C . GLN A 1 85 ? -1.404 2.249 -14.675 1.00 87.81 85 GLN A C 1
ATOM 652 O O . GLN A 1 85 ? -0.773 2.320 -15.725 1.00 87.81 85 GLN A O 1
ATOM 657 N N . VAL A 1 86 ? -0.787 2.106 -13.498 1.00 79.50 86 VAL A N 1
ATOM 658 C CA . VAL A 1 86 ? 0.672 1.952 -13.393 1.00 79.50 86 VAL A CA 1
ATOM 659 C C . VAL A 1 86 ? 1.148 0.668 -14.057 1.00 79.50 86 VAL A C 1
ATOM 661 O O . VAL A 1 86 ? 2.145 0.702 -14.773 1.00 79.50 86 VAL A O 1
ATOM 664 N N . LEU A 1 87 ? 0.450 -0.448 -13.826 1.00 76.69 87 LEU A N 1
ATOM 665 C CA . LEU A 1 87 ? 0.790 -1.734 -14.435 1.00 76.69 87 LEU A CA 1
ATOM 666 C C . LEU A 1 87 ? 0.745 -1.653 -15.966 1.00 76.69 87 LEU A C 1
ATOM 668 O O . LEU A 1 87 ? 1.681 -2.104 -16.621 1.00 76.69 87 LEU A O 1
ATOM 672 N N . ASP A 1 88 ? -0.274 -0.997 -16.527 1.00 85.56 88 ASP A N 1
ATOM 673 C CA . ASP A 1 88 ? -0.365 -0.765 -17.972 1.00 85.56 88 ASP A CA 1
ATOM 674 C C . ASP A 1 88 ? 0.824 0.065 -18.500 1.00 85.56 88 ASP A C 1
ATOM 676 O O . ASP A 1 88 ? 1.478 -0.323 -19.470 1.00 85.56 88 ASP A O 1
ATOM 680 N N . LEU A 1 89 ? 1.199 1.153 -17.811 1.00 86.38 89 LEU A N 1
ATOM 681 C CA . LEU A 1 89 ? 2.389 1.936 -18.175 1.00 86.38 89 LEU A CA 1
ATOM 682 C C . LEU A 1 89 ? 3.687 1.112 -18.083 1.00 86.38 89 LEU A C 1
ATOM 684 O O . LEU A 1 89 ? 4.574 1.263 -18.926 1.00 86.38 89 LEU A O 1
ATOM 688 N N . GLN A 1 90 ? 3.813 0.242 -17.077 1.00 80.38 90 GLN A N 1
ATOM 689 C CA . GLN A 1 90 ? 4.970 -0.642 -16.898 1.00 80.38 90 GLN A CA 1
ATOM 690 C C . GLN A 1 90 ? 5.081 -1.676 -18.021 1.00 80.38 90 GLN A C 1
ATOM 692 O O . GLN A 1 90 ? 6.178 -1.902 -18.545 1.00 80.38 90 GLN A O 1
ATOM 697 N N . ASP A 1 91 ? 3.963 -2.270 -18.434 1.00 82.44 91 ASP A N 1
ATOM 698 C CA . ASP A 1 91 ? 3.930 -3.222 -19.541 1.00 82.44 91 ASP A CA 1
ATOM 699 C C . ASP A 1 91 ? 4.272 -2.541 -20.874 1.00 82.44 91 ASP A C 1
ATOM 701 O O . ASP A 1 91 ? 5.114 -3.044 -21.628 1.00 82.44 91 ASP A O 1
ATOM 705 N N . GLN A 1 92 ? 3.734 -1.344 -21.131 1.00 89.62 92 GLN A N 1
ATOM 706 C CA . GLN A 1 92 ? 4.114 -0.542 -22.299 1.00 89.62 92 GLN A CA 1
ATOM 707 C C . GLN A 1 92 ? 5.611 -0.198 -22.290 1.00 89.62 92 GLN A C 1
ATOM 709 O O . GLN A 1 92 ? 6.302 -0.359 -23.302 1.00 89.62 92 GLN A O 1
ATOM 714 N N . ALA A 1 93 ? 6.153 0.210 -21.141 1.00 86.56 93 ALA A N 1
ATOM 715 C CA . ALA A 1 93 ? 7.569 0.527 -21.010 1.00 86.56 93 ALA A CA 1
ATOM 716 C C . ALA A 1 93 ? 8.465 -0.699 -21.262 1.00 86.56 93 ALA A C 1
ATOM 718 O O . ALA A 1 93 ? 9.512 -0.574 -21.906 1.00 86.56 93 ALA A O 1
ATOM 719 N N . ARG A 1 94 ? 8.038 -1.898 -20.835 1.00 86.88 94 ARG A N 1
ATOM 720 C CA . ARG A 1 94 ? 8.729 -3.165 -21.130 1.00 86.88 9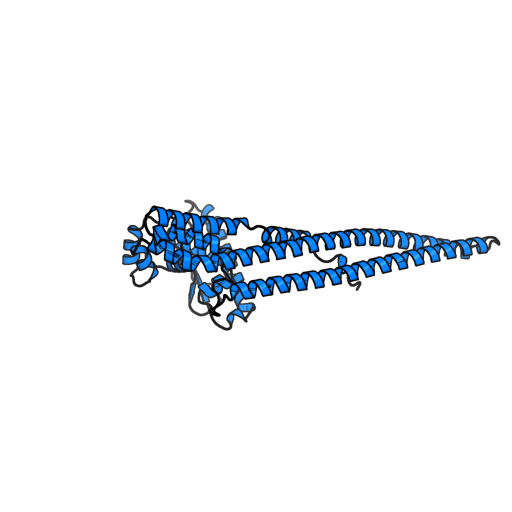4 ARG A CA 1
ATOM 721 C C . ARG A 1 94 ? 8.818 -3.409 -22.640 1.00 86.88 94 ARG A C 1
ATOM 723 O O . ARG A 1 94 ? 9.897 -3.742 -23.136 1.00 86.88 94 ARG A O 1
ATOM 730 N N . VAL A 1 95 ? 7.731 -3.172 -23.380 1.00 90.75 95 VAL A N 1
ATOM 731 C CA . VAL A 1 95 ? 7.707 -3.282 -24.851 1.00 90.75 95 VAL A CA 1
ATOM 732 C C . VAL A 1 95 ? 8.662 -2.277 -25.499 1.00 90.75 95 VAL A C 1
ATOM 734 O O . VAL A 1 95 ? 9.464 -2.660 -26.356 1.00 90.75 95 VAL A O 1
ATOM 737 N N . PHE A 1 96 ? 8.638 -1.008 -25.081 1.00 89.62 96 PHE A N 1
ATOM 738 C CA . PHE A 1 96 ? 9.551 0.004 -25.620 1.00 89.62 96 PHE A CA 1
ATOM 739 C C . PHE A 1 96 ? 11.020 -0.323 -25.344 1.00 89.62 96 PHE A C 1
ATOM 741 O O . PHE A 1 96 ? 11.854 -0.141 -26.228 1.00 89.62 96 PHE A O 1
ATOM 748 N N . ARG A 1 97 ? 11.365 -0.856 -24.166 1.00 90.44 97 ARG A N 1
ATOM 749 C CA . ARG A 1 97 ? 12.750 -1.258 -23.863 1.00 90.44 97 ARG A CA 1
ATOM 750 C C . ARG A 1 97 ? 13.220 -2.434 -24.699 1.00 90.44 97 ARG A C 1
ATOM 752 O O . ARG A 1 97 ? 14.354 -2.400 -25.174 1.00 90.44 97 ARG A O 1
ATOM 759 N N . LEU A 1 98 ? 12.363 -3.433 -24.908 1.00 90.06 98 LEU A N 1
ATOM 760 C CA . LEU A 1 98 ? 12.679 -4.545 -25.801 1.00 90.06 98 LEU A CA 1
ATOM 761 C C . LEU A 1 98 ? 12.967 -4.028 -27.217 1.00 90.06 98 LEU A C 1
ATOM 763 O O . LEU A 1 98 ? 14.013 -4.341 -27.784 1.00 90.06 98 LEU A O 1
ATOM 767 N N . ARG A 1 99 ? 12.092 -3.160 -27.745 1.00 94.88 99 ARG A N 1
ATOM 768 C CA . ARG A 1 99 ? 12.290 -2.509 -29.050 1.00 94.88 99 ARG A CA 1
ATOM 769 C C . ARG A 1 99 ? 13.564 -1.668 -29.085 1.00 94.88 99 ARG A C 1
ATOM 771 O O . ARG A 1 99 ? 14.291 -1.718 -30.072 1.00 94.88 99 ARG A O 1
ATOM 778 N N . ARG A 1 100 ? 13.875 -0.938 -28.007 1.00 96.00 100 ARG A N 1
ATOM 779 C CA . ARG A 1 100 ? 15.111 -0.149 -27.893 1.00 96.00 100 ARG A CA 1
ATOM 780 C C . ARG A 1 100 ? 16.340 -1.040 -28.005 1.00 96.00 100 ARG A C 1
ATOM 782 O O . ARG A 1 100 ? 17.232 -0.721 -28.777 1.00 96.00 100 ARG A O 1
ATOM 789 N N . SER A 1 101 ? 16.374 -2.148 -27.265 1.00 93.81 101 SER A N 1
ATOM 790 C CA . SER A 1 101 ? 17.486 -3.104 -27.312 1.00 93.81 101 SER A CA 1
ATOM 791 C C . SER A 1 101 ? 17.679 -3.652 -28.727 1.00 93.81 101 SER A C 1
ATOM 793 O O . SER A 1 101 ? 18.788 -3.622 -29.249 1.00 93.81 101 SER A O 1
ATOM 795 N N . GLN A 1 102 ? 16.592 -4.073 -29.381 1.00 95.31 102 GLN A N 1
ATOM 796 C CA . GLN A 1 102 ? 16.630 -4.588 -30.753 1.00 95.31 102 GLN A CA 1
ATOM 797 C C . GLN A 1 102 ? 17.132 -3.537 -31.753 1.00 95.31 102 GLN A C 1
ATOM 799 O O . GLN A 1 102 ? 17.995 -3.829 -32.578 1.00 95.31 102 GLN A O 1
ATOM 804 N N . ALA A 1 103 ? 16.634 -2.302 -31.663 1.00 94.94 103 ALA A N 1
ATOM 805 C CA . ALA A 1 103 ? 17.063 -1.211 -32.531 1.00 94.94 103 ALA A CA 1
ATOM 806 C C . ALA A 1 103 ? 18.526 -0.798 -32.272 1.00 94.94 103 ALA A C 1
ATOM 808 O O . ALA A 1 103 ? 19.247 -0.488 -33.216 1.00 94.94 103 ALA A O 1
ATOM 809 N N . GLN A 1 104 ? 19.004 -0.861 -31.023 1.00 97.00 104 GLN A N 1
ATOM 810 C CA . GLN A 1 104 ? 20.415 -0.634 -30.685 1.00 97.00 104 GLN A CA 1
ATOM 811 C C . GLN A 1 104 ? 21.320 -1.713 -31.288 1.00 97.00 104 GLN A C 1
ATOM 813 O O . GLN A 1 104 ? 22.370 -1.393 -31.847 1.00 97.00 104 GLN A O 1
ATOM 818 N N . ASP A 1 105 ? 20.913 -2.980 -31.225 1.00 97.00 105 ASP A N 1
ATOM 819 C CA . ASP A 1 105 ? 21.668 -4.078 -31.830 1.00 97.00 105 ASP A CA 1
ATOM 820 C C . ASP A 1 105 ? 21.704 -3.968 -33.360 1.00 97.00 105 ASP A C 1
ATOM 822 O O . ASP A 1 105 ? 22.765 -4.140 -33.965 1.00 97.00 105 ASP A O 1
ATOM 826 N N . LEU A 1 106 ? 20.580 -3.613 -33.992 1.00 97.31 106 LEU A N 1
ATOM 827 C CA . LEU A 1 106 ? 20.525 -3.334 -35.430 1.00 97.31 106 LEU A CA 1
ATOM 828 C C . LEU A 1 106 ? 21.422 -2.156 -35.815 1.00 97.31 106 LEU A C 1
ATOM 830 O O . LEU A 1 106 ? 22.196 -2.265 -36.762 1.00 97.31 106 LEU A O 1
ATOM 834 N N . GLN A 1 107 ? 21.394 -1.065 -35.045 1.00 97.56 107 GLN A N 1
ATOM 835 C CA . GLN A 1 107 ? 22.246 0.097 -35.289 1.00 97.56 107 GLN A CA 1
ATOM 836 C C . GLN A 1 107 ? 23.729 -0.281 -35.242 1.00 97.56 107 GLN A C 1
ATOM 838 O O . GLN A 1 107 ? 24.493 0.140 -36.112 1.00 97.56 107 GLN A O 1
ATOM 843 N N . ARG A 1 108 ? 24.145 -1.094 -34.260 1.00 97.62 108 ARG A N 1
ATOM 844 C CA . ARG A 1 108 ? 25.526 -1.594 -34.160 1.00 97.62 108 ARG A CA 1
ATOM 845 C C . ARG A 1 108 ? 25.908 -2.423 -35.384 1.00 97.62 108 ARG A C 1
ATOM 847 O O . ARG A 1 108 ? 26.977 -2.195 -35.942 1.00 97.62 108 ARG A O 1
ATOM 854 N N . ARG A 1 109 ? 25.031 -3.331 -35.830 1.00 98.00 109 ARG A N 1
ATOM 855 C CA . ARG A 1 109 ? 25.260 -4.159 -37.028 1.00 98.00 109 ARG A CA 1
ATOM 856 C C . ARG A 1 109 ? 25.377 -3.315 -38.296 1.00 98.00 109 ARG A C 1
ATOM 858 O O . ARG A 1 109 ? 26.339 -3.488 -39.033 1.00 98.00 109 ARG A O 1
ATOM 865 N N . HIS A 1 110 ? 24.455 -2.378 -38.527 1.00 97.38 110 HIS A N 1
ATOM 866 C CA . HIS A 1 110 ? 24.504 -1.488 -39.694 1.00 97.38 110 HIS A CA 1
ATOM 867 C C . HIS A 1 110 ? 25.745 -0.586 -39.672 1.00 97.38 110 HIS A C 1
ATOM 869 O O . HIS A 1 110 ? 26.391 -0.398 -40.696 1.00 97.38 110 HIS A O 1
ATOM 875 N N . THR A 1 111 ? 26.130 -0.077 -38.497 1.00 97.00 111 THR A N 1
ATOM 876 C CA . THR A 1 111 ? 27.338 0.752 -38.347 1.00 97.00 111 THR A CA 1
ATOM 877 C C . THR A 1 111 ? 28.610 -0.048 -38.640 1.00 97.00 111 THR A C 1
ATOM 879 O O . THR A 1 111 ? 29.497 0.452 -39.327 1.00 97.00 111 THR A O 1
ATOM 882 N N . ALA A 1 112 ? 28.694 -1.295 -38.165 1.00 97.75 112 ALA A N 1
ATOM 883 C CA . ALA A 1 112 ? 29.814 -2.186 -38.465 1.00 97.75 112 ALA A CA 1
ATOM 884 C C . ALA A 1 112 ? 29.881 -2.531 -39.963 1.00 97.75 112 ALA A C 1
ATOM 886 O O . ALA A 1 112 ? 30.931 -2.378 -40.579 1.00 97.75 112 ALA A O 1
ATOM 887 N N . ALA A 1 113 ? 28.748 -2.893 -40.574 1.00 97.50 113 ALA A N 1
ATOM 888 C CA . ALA A 1 113 ? 28.674 -3.176 -42.007 1.00 97.50 113 ALA A CA 1
ATOM 889 C C . ALA A 1 113 ? 29.045 -1.951 -42.861 1.00 97.50 113 ALA A C 1
ATOM 891 O O . ALA A 1 113 ? 29.751 -2.076 -43.859 1.00 97.50 113 ALA A O 1
ATOM 892 N N . LEU A 1 114 ? 28.615 -0.749 -42.463 1.00 97.62 114 LEU A N 1
ATOM 893 C CA . LEU A 1 114 ? 28.996 0.491 -43.138 1.00 97.62 114 LEU A CA 1
ATOM 894 C C . LEU A 1 114 ? 30.512 0.717 -43.094 1.00 97.62 114 LEU A C 1
ATOM 896 O O . LEU A 1 114 ? 31.092 1.152 -44.088 1.00 97.62 114 LEU A O 1
ATOM 900 N N . PHE A 1 115 ? 31.150 0.425 -41.959 1.00 97.75 115 PHE A N 1
ATOM 901 C CA . PHE A 1 115 ? 32.600 0.523 -41.818 1.00 97.75 115 PHE A CA 1
ATOM 902 C C . PHE A 1 115 ? 33.326 -0.436 -42.774 1.00 97.75 115 PHE A C 1
ATOM 904 O O . PHE A 1 115 ? 34.253 -0.015 -43.462 1.00 97.75 115 PHE A O 1
ATOM 911 N N . GLU A 1 116 ? 32.860 -1.683 -42.884 1.00 97.62 116 GLU A N 1
ATOM 912 C CA . GLU A 1 116 ? 33.407 -2.671 -43.824 1.00 97.62 116 GLU A CA 1
ATOM 913 C C . GLU A 1 116 ? 33.222 -2.245 -45.289 1.00 97.62 116 GLU A C 1
ATOM 915 O O . GLU A 1 116 ? 34.174 -2.285 -46.065 1.00 97.62 116 GLU A O 1
ATOM 920 N N . ILE A 1 117 ? 32.031 -1.766 -45.669 1.00 96.62 117 ILE A N 1
ATOM 921 C CA . ILE A 1 117 ? 31.752 -1.302 -47.040 1.00 96.62 117 ILE A CA 1
ATOM 922 C C . ILE A 1 117 ? 32.624 -0.095 -47.402 1.00 96.62 117 ILE A C 1
ATOM 924 O O . ILE A 1 117 ? 33.088 0.007 -48.532 1.00 96.62 117 ILE A O 1
ATOM 928 N N . ARG A 1 118 ? 32.866 0.823 -46.459 1.00 95.38 118 ARG A N 1
ATOM 929 C CA . ARG A 1 118 ? 33.729 1.993 -46.691 1.00 95.38 118 ARG A CA 1
ATOM 930 C C . ARG A 1 118 ? 35.210 1.634 -46.837 1.00 95.38 118 ARG A C 1
ATOM 932 O O . ARG A 1 118 ? 35.958 2.437 -47.385 1.00 95.38 118 ARG A O 1
ATOM 939 N N . ALA A 1 119 ? 35.634 0.468 -46.351 1.00 96.06 119 ALA A N 1
ATOM 940 C CA . ALA A 1 119 ? 36.988 -0.041 -46.555 1.00 96.06 119 ALA A CA 1
ATOM 941 C C . ALA A 1 119 ? 37.172 -0.719 -47.930 1.00 96.06 119 ALA A C 1
ATOM 943 O O . ALA A 1 119 ? 38.307 -0.926 -48.361 1.00 96.06 119 ALA A O 1
ATOM 944 N N . ASP A 1 120 ? 36.080 -1.053 -48.624 1.00 95.75 120 ASP A N 1
ATOM 945 C CA . ASP A 1 120 ? 36.093 -1.639 -49.965 1.00 95.75 120 ASP A CA 1
ATOM 946 C C . ASP A 1 120 ? 36.362 -0.556 -51.029 1.00 95.75 120 ASP A C 1
ATOM 948 O O . ASP A 1 120 ? 35.671 0.459 -51.107 1.00 95.75 120 ASP A O 1
ATOM 952 N N . THR A 1 121 ? 37.380 -0.771 -51.864 1.00 95.31 121 THR A N 1
ATOM 953 C CA . THR A 1 121 ? 37.801 0.154 -52.930 1.00 95.31 121 THR A CA 1
ATOM 954 C C . THR A 1 121 ? 37.093 -0.086 -54.265 1.00 95.31 121 THR A C 1
ATOM 956 O O . THR A 1 121 ? 37.395 0.584 -55.255 1.00 95.31 121 THR A O 1
ATOM 959 N N . SER A 1 122 ? 36.155 -1.035 -54.328 1.00 96.19 122 SER A N 1
ATOM 960 C CA . SER A 1 122 ? 35.403 -1.333 -55.545 1.00 96.19 122 SER A CA 1
ATOM 961 C C . SER A 1 122 ? 34.530 -0.150 -55.999 1.00 96.19 122 SER A C 1
ATOM 963 O O . SER A 1 122 ? 33.956 0.568 -55.176 1.00 96.19 122 SER A O 1
ATOM 965 N N . PRO A 1 123 ? 34.343 0.045 -57.318 1.00 92.31 123 PRO A N 1
ATOM 966 C CA . PRO A 1 123 ? 33.511 1.131 -57.847 1.00 92.31 123 PRO A CA 1
ATOM 967 C C . PRO A 1 123 ? 32.030 1.037 -57.422 1.00 92.31 123 PRO A C 1
ATOM 969 O O . PRO A 1 123 ? 31.321 2.040 -57.428 1.00 92.31 123 PRO A O 1
ATOM 972 N N . GLU A 1 124 ? 31.557 -0.139 -56.995 1.00 94.88 124 GLU A N 1
ATOM 973 C CA . GLU A 1 124 ? 30.196 -0.353 -56.476 1.00 94.88 124 GLU A CA 1
ATOM 974 C C . GLU A 1 124 ? 30.047 -0.045 -54.973 1.00 94.88 124 GLU A C 1
ATOM 976 O O . GLU A 1 124 ? 28.922 0.041 -54.461 1.00 94.88 124 GLU A O 1
ATOM 981 N N . ALA A 1 125 ? 31.155 0.118 -54.240 1.00 94.31 125 ALA A N 1
ATOM 982 C CA . ALA A 1 125 ? 31.147 0.363 -52.798 1.00 94.31 125 ALA A CA 1
ATOM 983 C C . ALA A 1 125 ? 30.382 1.644 -52.433 1.00 94.31 125 ALA A C 1
ATOM 985 O O . ALA A 1 125 ? 29.603 1.633 -51.481 1.00 94.31 125 ALA A O 1
ATOM 986 N N . GLY A 1 126 ? 30.498 2.706 -53.239 1.00 95.12 126 GLY A N 1
ATOM 987 C CA . GLY A 1 126 ? 29.815 3.981 -52.989 1.00 95.12 126 GLY A CA 1
ATOM 988 C C . GLY A 1 126 ? 28.287 3.855 -52.932 1.00 95.12 126 GLY A C 1
ATOM 989 O O . GLY A 1 126 ? 27.652 4.346 -51.999 1.00 95.12 126 GLY A O 1
ATOM 990 N N . GLY A 1 127 ? 27.683 3.126 -53.877 1.00 96.31 127 GLY A N 1
ATOM 991 C CA . GLY A 1 127 ? 26.232 2.909 -53.890 1.00 96.31 127 GLY A CA 1
ATOM 992 C C . GLY A 1 127 ? 25.743 2.033 -52.731 1.00 96.31 127 GLY A C 1
ATOM 993 O O . GLY A 1 127 ? 24.655 2.256 -52.196 1.00 96.31 127 GLY A O 1
ATOM 994 N N . ARG A 1 128 ? 26.544 1.043 -52.311 1.00 97.06 128 ARG A N 1
ATOM 995 C CA . ARG A 1 128 ? 26.242 0.213 -51.131 1.00 97.06 128 ARG A CA 1
ATOM 996 C C . ARG A 1 128 ? 26.381 1.003 -49.828 1.00 97.06 128 ARG A C 1
ATOM 998 O O . ARG A 1 128 ? 25.519 0.857 -48.964 1.00 97.06 128 ARG A O 1
ATOM 1005 N N . ALA A 1 129 ? 27.400 1.856 -49.716 1.00 96.75 129 ALA A N 1
ATOM 1006 C CA . ALA A 1 129 ? 27.625 2.710 -48.554 1.00 96.75 129 ALA A CA 1
ATOM 1007 C C . ALA A 1 129 ? 26.446 3.662 -48.336 1.00 96.75 129 ALA A C 1
ATOM 1009 O O . ALA A 1 129 ? 25.899 3.688 -47.240 1.00 96.75 129 ALA A O 1
ATOM 1010 N N . LEU A 1 130 ? 25.975 4.339 -49.391 1.00 97.12 130 LEU A N 1
ATOM 1011 C CA . LEU A 1 130 ? 24.828 5.249 -49.302 1.00 97.12 130 LEU A CA 1
ATOM 1012 C C . LEU A 1 130 ? 23.547 4.535 -48.829 1.00 97.12 130 LEU A C 1
ATOM 1014 O O . LEU A 1 130 ? 22.824 5.038 -47.974 1.00 97.12 130 LEU A O 1
ATOM 1018 N N . ARG A 1 131 ? 23.267 3.329 -49.346 1.00 97.50 131 ARG A N 1
ATOM 1019 C CA . ARG A 1 131 ? 22.112 2.536 -48.883 1.00 97.50 131 ARG A CA 1
ATOM 1020 C C . ARG A 1 131 ? 22.230 2.154 -47.408 1.00 97.50 131 ARG A C 1
ATOM 1022 O O . ARG A 1 131 ? 21.237 2.212 -46.691 1.00 97.50 131 ARG A O 1
ATOM 1029 N N . MET A 1 132 ? 23.424 1.766 -46.965 1.00 97.56 132 MET A N 1
ATOM 1030 C CA . MET A 1 132 ? 23.668 1.405 -45.568 1.00 97.56 132 MET A CA 1
ATOM 1031 C C . MET A 1 132 ? 23.619 2.633 -44.643 1.00 97.56 132 MET A C 1
ATOM 1033 O O . MET A 1 132 ? 23.107 2.537 -43.533 1.00 97.56 132 MET A O 1
ATOM 1037 N N . GLU A 1 133 ? 24.081 3.801 -45.095 1.00 97.56 133 GLU A N 1
ATOM 1038 C CA . GLU A 1 133 ? 23.937 5.076 -44.375 1.00 97.56 133 GLU A CA 1
ATOM 1039 C C . GLU A 1 133 ? 22.469 5.407 -44.113 1.00 97.56 133 GLU A C 1
ATOM 1041 O O . GLU A 1 133 ? 22.110 5.659 -42.962 1.00 97.56 133 GLU A O 1
ATOM 1046 N N . ASN A 1 134 ? 21.614 5.287 -45.133 1.00 97.50 134 ASN A N 1
ATOM 1047 C CA . ASN A 1 134 ? 20.171 5.469 -44.970 1.00 97.50 134 ASN A CA 1
ATOM 1048 C C . ASN A 1 134 ? 19.593 4.480 -43.939 1.00 97.50 134 ASN A C 1
ATOM 1050 O O . ASN A 1 134 ? 18.826 4.875 -43.069 1.00 97.50 134 ASN A O 1
ATOM 1054 N N . GLN A 1 135 ? 20.022 3.211 -43.949 1.00 97.94 135 GLN A N 1
ATOM 1055 C CA . GLN A 1 135 ? 19.580 2.218 -42.954 1.00 97.94 135 GLN A CA 1
ATOM 1056 C C . GLN A 1 135 ? 20.034 2.551 -41.520 1.00 97.94 135 GLN A C 1
ATOM 1058 O O . GLN A 1 135 ? 19.300 2.295 -40.556 1.00 97.94 135 GLN A O 1
ATOM 1063 N N . VAL A 1 136 ? 21.238 3.109 -41.345 1.00 97.12 136 VAL A N 1
ATOM 1064 C CA . VAL A 1 136 ? 21.721 3.605 -40.042 1.00 97.12 136 VAL A CA 1
ATOM 1065 C C . VAL A 1 136 ? 20.878 4.793 -39.580 1.00 97.12 136 VAL A C 1
ATOM 1067 O O . VAL A 1 136 ? 20.513 4.854 -38.402 1.00 97.12 136 VAL A O 1
ATOM 1070 N N . GLU A 1 137 ? 20.563 5.720 -40.484 1.00 97.50 137 GLU A N 1
ATOM 1071 C CA . GLU A 1 137 ? 19.735 6.891 -40.199 1.00 97.50 137 GLU A CA 1
ATOM 1072 C C . GLU A 1 137 ? 18.304 6.496 -39.813 1.00 97.50 137 GLU A C 1
ATOM 1074 O O . GLU A 1 137 ? 17.834 6.910 -38.752 1.00 97.50 137 GLU A O 1
ATOM 1079 N N . ASP A 1 138 ? 17.669 5.599 -40.569 1.00 97.62 138 ASP A N 1
ATOM 1080 C CA . ASP A 1 138 ? 16.341 5.050 -40.268 1.00 97.62 138 ASP A CA 1
ATOM 1081 C C . ASP A 1 138 ? 16.304 4.385 -38.883 1.00 97.62 138 ASP A C 1
ATOM 1083 O O . ASP A 1 138 ? 15.399 4.616 -38.073 1.00 97.62 138 ASP A O 1
ATOM 1087 N N . THR A 1 139 ? 17.331 3.590 -38.560 1.00 97.12 139 THR A N 1
ATOM 1088 C CA . THR A 1 139 ? 17.435 2.932 -37.248 1.00 97.12 139 THR A CA 1
ATOM 1089 C C . THR A 1 139 ? 17.621 3.958 -36.125 1.00 97.12 139 THR A C 1
ATOM 1091 O O . THR A 1 139 ? 17.035 3.818 -35.049 1.00 97.12 139 THR A O 1
ATOM 1094 N N . ARG A 1 140 ? 18.401 5.023 -36.359 1.00 97.81 140 ARG A N 1
ATOM 1095 C CA . ARG A 1 140 ? 18.575 6.123 -35.398 1.00 97.81 140 ARG A CA 1
ATOM 1096 C C . ARG A 1 140 ? 17.266 6.887 -35.188 1.00 97.81 140 ARG A C 1
ATOM 1098 O O . ARG A 1 140 ? 16.921 7.162 -34.042 1.00 97.81 140 ARG A O 1
ATOM 1105 N N . ALA A 1 141 ? 16.519 7.174 -36.252 1.00 97.25 141 ALA A N 1
ATOM 1106 C CA . ALA A 1 141 ? 15.210 7.815 -36.159 1.00 97.25 141 ALA A CA 1
ATOM 1107 C C . ALA A 1 141 ? 14.221 6.960 -35.346 1.00 97.25 141 ALA A C 1
ATOM 1109 O O . ALA A 1 141 ? 13.526 7.480 -34.467 1.00 97.25 141 ALA A O 1
ATOM 1110 N N . SER A 1 142 ? 14.220 5.640 -35.565 1.00 97.31 142 SER A N 1
ATOM 1111 C CA . SER A 1 142 ? 13.431 4.686 -34.777 1.00 97.31 142 SER A CA 1
ATOM 1112 C C . SER A 1 142 ? 13.818 4.698 -33.291 1.00 97.31 142 SER A C 1
ATOM 1114 O O . SER A 1 142 ? 12.942 4.779 -32.427 1.00 97.31 142 SER A O 1
ATOM 1116 N N . LEU A 1 143 ? 15.119 4.711 -32.971 1.00 96.94 143 LEU A N 1
ATOM 1117 C CA . LEU A 1 143 ? 15.601 4.839 -31.590 1.00 96.94 143 LEU A CA 1
ATOM 1118 C C . LEU A 1 143 ? 15.118 6.132 -30.931 1.00 96.94 143 LEU A C 1
ATOM 1120 O O . LEU A 1 143 ? 14.568 6.081 -29.832 1.00 96.94 143 LEU A O 1
ATOM 1124 N N . SER A 1 144 ? 15.237 7.270 -31.615 1.00 97.12 144 SER A N 1
ATOM 1125 C CA . SER A 1 144 ? 14.750 8.553 -31.099 1.00 97.12 144 SER A CA 1
ATOM 1126 C C . SER A 1 144 ? 13.229 8.574 -30.901 1.00 97.12 144 SER A C 1
ATOM 1128 O O . SER A 1 144 ? 12.728 9.254 -30.007 1.00 97.12 144 SER A O 1
ATOM 1130 N N . GLN A 1 145 ? 12.456 7.836 -31.704 1.00 97.38 145 GLN A N 1
ATOM 1131 C CA . GLN A 1 145 ? 11.017 7.669 -31.477 1.00 97.38 145 GLN A CA 1
ATOM 1132 C C . GLN A 1 145 ? 10.727 6.809 -30.237 1.00 97.38 145 GLN A C 1
ATOM 1134 O O . GLN A 1 145 ? 9.868 7.168 -29.435 1.00 97.38 145 GLN A O 1
ATOM 1139 N N . ILE A 1 146 ? 11.457 5.706 -30.052 1.00 94.75 146 ILE A N 1
ATOM 1140 C CA . ILE A 1 146 ? 11.332 4.829 -28.878 1.00 94.75 146 ILE A CA 1
ATOM 1141 C C . ILE A 1 146 ? 11.686 5.582 -27.588 1.00 94.75 146 ILE A C 1
ATOM 1143 O O . ILE A 1 146 ? 10.989 5.451 -26.584 1.00 94.75 146 ILE A O 1
ATOM 1147 N N . GLU A 1 147 ? 12.746 6.389 -27.611 1.00 95.81 147 GLU A N 1
ATOM 1148 C CA . GLU A 1 147 ? 13.171 7.199 -26.465 1.00 95.81 147 GLU A CA 1
ATOM 1149 C C . GLU A 1 147 ? 12.145 8.272 -26.098 1.00 95.81 147 GLU A C 1
ATOM 1151 O O . GLU A 1 147 ? 11.858 8.451 -24.914 1.00 95.81 147 GLU A O 1
ATOM 1156 N N . ARG A 1 148 ? 11.531 8.927 -27.094 1.00 97.44 148 ARG A N 1
ATOM 1157 C CA . ARG A 1 148 ? 10.402 9.839 -26.856 1.00 97.44 148 ARG A CA 1
ATOM 1158 C C . ARG A 1 148 ? 9.216 9.121 -26.215 1.00 97.44 148 ARG A C 1
ATOM 1160 O O . ARG A 1 148 ? 8.706 9.612 -25.215 1.00 97.44 148 ARG A O 1
ATOM 1167 N N . GLY A 1 149 ? 8.848 7.936 -26.706 1.00 95.25 149 GLY A N 1
ATOM 1168 C CA . GLY A 1 149 ? 7.774 7.133 -26.108 1.00 95.25 149 GLY A CA 1
ATOM 1169 C C . GLY A 1 149 ? 8.047 6.762 -24.644 1.00 95.25 149 GLY A C 1
ATOM 1170 O O . GLY A 1 149 ? 7.167 6.875 -23.798 1.00 95.25 149 GLY A O 1
ATOM 1171 N N . LEU A 1 150 ? 9.287 6.394 -24.301 1.00 92.50 150 LEU A N 1
ATOM 1172 C CA . LEU A 1 150 ? 9.672 6.148 -22.903 1.00 92.50 150 LEU A CA 1
ATOM 1173 C C . LEU A 1 150 ? 9.561 7.411 -22.032 1.00 92.50 150 LEU A C 1
ATOM 1175 O O . LEU A 1 150 ? 9.090 7.324 -20.899 1.00 92.50 150 LEU A O 1
ATOM 1179 N N . ALA A 1 151 ? 9.962 8.574 -22.552 1.00 92.56 151 ALA A N 1
ATOM 1180 C CA . ALA A 1 151 ? 9.837 9.843 -21.836 1.00 92.56 151 ALA A CA 1
ATOM 1181 C C . ALA A 1 151 ? 8.365 10.245 -21.613 1.00 92.56 151 ALA A C 1
ATOM 1183 O O . ALA A 1 151 ? 8.016 10.725 -20.534 1.00 92.56 151 ALA A O 1
ATOM 1184 N N . GLU A 1 152 ? 7.496 10.000 -22.596 1.00 95.44 152 GLU A N 1
ATOM 1185 C CA . GLU A 1 152 ? 6.048 10.214 -22.488 1.00 95.44 152 GLU A CA 1
ATOM 1186 C C . GLU A 1 152 ? 5.422 9.318 -21.407 1.00 95.44 152 GLU A C 1
ATOM 1188 O O . GLU A 1 152 ? 4.639 9.806 -20.589 1.00 95.44 152 GLU A O 1
ATOM 1193 N N . LEU A 1 153 ? 5.818 8.040 -21.328 1.00 91.44 153 LEU A N 1
ATOM 1194 C CA . LEU A 1 153 ? 5.374 7.130 -20.263 1.00 91.44 153 LEU A CA 1
ATOM 1195 C C . LEU A 1 153 ? 5.831 7.595 -18.871 1.00 91.44 153 LEU A C 1
ATOM 1197 O O . LEU A 1 153 ? 5.049 7.552 -17.919 1.00 91.44 153 LEU A O 1
ATOM 1201 N N . ASP A 1 154 ? 7.065 8.093 -18.741 1.00 87.62 154 ASP A N 1
ATOM 1202 C CA . ASP A 1 154 ? 7.563 8.661 -17.481 1.00 87.62 154 ASP A CA 1
ATOM 1203 C C . ASP A 1 154 ? 6.785 9.932 -17.079 1.00 87.62 154 ASP A C 1
ATOM 1205 O O . ASP A 1 154 ? 6.475 10.131 -15.899 1.00 87.62 154 ASP A O 1
ATOM 1209 N N . GLN A 1 155 ? 6.408 10.783 -18.038 1.00 88.12 155 GLN A N 1
ATOM 1210 C CA . GLN A 1 155 ? 5.568 11.953 -17.772 1.00 88.12 155 GLN A CA 1
ATOM 1211 C C . GLN A 1 155 ? 4.138 11.555 -17.374 1.00 88.12 155 GLN A C 1
ATOM 1213 O O . GLN A 1 155 ? 3.582 12.126 -16.428 1.00 88.12 155 GLN A O 1
ATOM 1218 N N . ALA A 1 156 ? 3.560 10.554 -18.045 1.00 88.06 156 ALA A N 1
ATOM 1219 C CA . ALA A 1 156 ? 2.253 10.000 -17.704 1.00 88.06 156 ALA A CA 1
ATOM 1220 C C . ALA A 1 156 ? 2.247 9.445 -16.272 1.00 88.06 156 ALA A C 1
ATOM 1222 O O . ALA A 1 156 ? 1.355 9.779 -15.489 1.00 88.06 156 ALA A O 1
ATOM 1223 N N . ARG A 1 157 ? 3.295 8.702 -15.887 1.00 87.75 157 ARG A N 1
ATOM 1224 C CA . ARG A 1 157 ? 3.491 8.184 -14.524 1.00 87.75 157 ARG A CA 1
ATOM 1225 C C . ARG A 1 157 ? 3.450 9.296 -13.477 1.00 87.75 157 ARG A C 1
ATOM 1227 O O . ARG A 1 157 ? 2.696 9.204 -12.514 1.00 87.75 157 ARG A O 1
ATOM 1234 N N . VAL A 1 158 ? 4.210 10.373 -13.688 1.00 79.56 158 VAL A N 1
ATOM 1235 C CA . VAL A 1 158 ? 4.251 11.519 -12.761 1.00 79.56 158 VAL A CA 1
ATOM 1236 C C . VAL A 1 158 ? 2.885 12.200 -12.634 1.00 79.56 158 VAL A C 1
ATOM 1238 O O . VAL A 1 158 ? 2.516 12.653 -11.550 1.00 79.56 158 VAL A O 1
ATOM 1241 N N . SER A 1 159 ? 2.127 12.287 -13.728 1.00 83.00 159 SER A N 1
ATOM 1242 C CA . SER A 1 159 ? 0.776 12.852 -13.713 1.00 83.00 159 SER A CA 1
ATOM 1243 C C . SER A 1 159 ? -0.193 11.986 -12.896 1.00 83.00 159 SER A C 1
ATOM 1245 O O . SER A 1 159 ? -0.930 12.512 -12.058 1.00 83.00 159 SER A O 1
ATOM 1247 N N . LEU A 1 160 ? -0.126 10.658 -13.063 1.00 79.12 160 LEU A N 1
ATOM 1248 C CA . LEU A 1 160 ? -0.902 9.702 -12.265 1.00 79.12 160 LEU A CA 1
ATOM 1249 C C . LEU A 1 160 ? -0.554 9.771 -10.776 1.00 79.12 160 LEU A C 1
ATOM 1251 O O . LEU A 1 160 ? -1.464 9.809 -9.952 1.00 79.12 160 LEU A O 1
ATOM 1255 N N . ASP A 1 161 ? 0.733 9.856 -10.429 1.00 73.75 161 ASP A N 1
ATOM 1256 C CA . ASP A 1 161 ? 1.184 9.985 -9.035 1.00 73.75 161 ASP A CA 1
ATOM 1257 C C . ASP A 1 161 ? 0.589 11.228 -8.368 1.00 73.75 161 ASP A C 1
ATOM 1259 O O . ASP A 1 161 ? 0.046 11.156 -7.267 1.00 73.75 161 ASP A O 1
ATOM 1263 N N . ARG A 1 162 ? 0.626 12.374 -9.060 1.00 75.88 162 ARG A N 1
ATOM 1264 C CA . ARG A 1 162 ? 0.046 13.629 -8.560 1.00 75.88 162 ARG A CA 1
ATOM 1265 C C . ARG A 1 162 ? -1.473 13.569 -8.445 1.00 75.88 162 ARG A C 1
ATOM 1267 O O . ARG A 1 162 ? -2.034 14.193 -7.547 1.00 75.88 162 ARG A O 1
ATOM 1274 N N . SER A 1 163 ? -2.148 12.880 -9.365 1.00 80.31 163 SER A N 1
ATOM 1275 C CA . SER A 1 163 ? -3.600 12.710 -9.287 1.00 80.31 163 SER A CA 1
ATOM 1276 C C . SER A 1 163 ? -3.982 11.847 -8.090 1.00 80.31 163 SER A C 1
ATOM 1278 O O . SER A 1 163 ? -4.758 12.297 -7.257 1.00 80.31 163 SER A O 1
ATOM 1280 N N . CYS A 1 164 ? -3.357 10.674 -7.955 1.00 78.75 164 CYS A N 1
ATOM 1281 C CA . CYS A 1 164 ? -3.577 9.761 -6.837 1.00 78.75 164 CYS A CA 1
ATOM 1282 C C . CYS A 1 164 ? -3.300 10.446 -5.491 1.00 78.75 164 CYS A C 1
ATOM 1284 O O . CYS A 1 164 ? -4.130 10.393 -4.588 1.00 78.75 164 CYS A O 1
ATOM 1286 N N . ALA A 1 165 ? -2.184 11.177 -5.379 1.00 65.81 165 ALA A N 1
ATOM 1287 C CA . ALA A 1 165 ? -1.853 11.924 -4.171 1.00 65.81 165 ALA A CA 1
ATOM 1288 C C . ALA A 1 165 ? -2.928 12.963 -3.808 1.00 65.81 165 ALA A C 1
ATOM 1290 O O . ALA A 1 165 ? -3.356 13.003 -2.659 1.00 65.81 165 ALA A O 1
ATOM 1291 N N . ARG A 1 166 ? -3.410 13.763 -4.774 1.00 76.75 166 ARG A N 1
ATOM 1292 C CA . ARG A 1 166 ? -4.497 14.731 -4.530 1.00 76.75 166 ARG A CA 1
ATOM 1293 C C . ARG A 1 166 ? -5.780 14.049 -4.064 1.00 76.75 166 ARG A C 1
ATOM 1295 O O . ARG A 1 166 ? -6.397 14.516 -3.110 1.00 76.75 166 ARG A O 1
ATOM 1302 N N . ASP A 1 167 ? -6.160 12.952 -4.711 1.00 75.19 167 ASP A N 1
ATOM 1303 C CA . ASP A 1 167 ? -7.389 12.230 -4.385 1.00 75.19 167 ASP A CA 1
ATOM 1304 C C . ASP A 1 167 ? -7.314 11.596 -2.980 1.00 75.19 167 ASP A C 1
ATOM 1306 O O . ASP A 1 167 ? -8.285 11.635 -2.220 1.00 75.19 167 ASP A O 1
ATOM 1310 N N . LEU A 1 168 ? -6.144 11.084 -2.581 1.00 70.50 168 LEU A N 1
ATOM 1311 C CA . LEU A 1 168 ? -5.906 10.570 -1.228 1.00 70.50 168 LEU A CA 1
ATOM 1312 C C . LEU A 1 168 ? -5.850 11.680 -0.174 1.00 70.50 168 LEU A C 1
ATOM 1314 O O . LEU A 1 168 ? -6.401 11.508 0.914 1.00 70.50 168 LEU A O 1
ATOM 1318 N N . THR A 1 169 ? -5.241 12.829 -0.481 1.00 70.75 169 THR A N 1
ATOM 1319 C CA . THR A 1 169 ? -5.284 14.009 0.396 1.00 70.75 169 THR A CA 1
ATOM 1320 C C . THR A 1 169 ? -6.726 14.443 0.637 1.00 70.75 169 THR A C 1
ATOM 1322 O O . THR A 1 169 ? -7.102 14.675 1.783 1.00 70.75 169 THR A O 1
ATOM 1325 N N . HIS A 1 170 ? -7.563 14.449 -0.401 1.00 74.81 170 HIS A N 1
ATOM 1326 C CA . HIS A 1 170 ? -8.983 14.745 -0.252 1.00 74.81 170 HIS A CA 1
ATOM 1327 C C . HIS A 1 170 ? -9.695 13.736 0.665 1.00 74.81 170 HIS A C 1
ATOM 1329 O O . HIS A 1 170 ? -10.436 14.135 1.563 1.00 74.81 170 HIS A O 1
ATOM 1335 N N . CYS A 1 171 ? -9.431 12.433 0.508 1.00 74.25 171 CYS A N 1
ATOM 1336 C CA . CYS A 1 171 ? -9.969 11.409 1.411 1.00 74.25 171 CYS A CA 1
ATOM 1337 C C . CYS A 1 171 ? -9.528 11.649 2.865 1.00 74.25 171 CYS A C 1
ATOM 1339 O O . CYS A 1 171 ? -10.347 11.594 3.781 1.00 74.25 171 CYS A O 1
ATOM 1341 N N . ARG A 1 172 ? -8.253 11.991 3.083 1.00 72.38 172 ARG A N 1
ATOM 1342 C CA . ARG A 1 172 ? -7.716 12.334 4.407 1.00 72.38 172 ARG A CA 1
ATOM 1343 C C . ARG A 1 172 ? -8.408 13.557 5.015 1.00 72.38 172 ARG A C 1
ATOM 1345 O O . ARG A 1 172 ? -8.716 13.539 6.201 1.00 72.38 172 ARG A O 1
ATOM 1352 N N . GLU A 1 173 ? -8.668 14.601 4.234 1.00 73.00 173 GLU A N 1
ATOM 1353 C CA . GLU A 1 173 ? -9.389 15.796 4.695 1.00 73.00 173 GLU A CA 1
ATOM 1354 C C . GLU A 1 173 ? -10.844 15.486 5.068 1.00 73.00 173 GLU A C 1
ATOM 1356 O O . GLU A 1 173 ? -11.359 16.006 6.060 1.00 73.00 173 GLU A O 1
ATOM 1361 N N . VAL A 1 174 ? -11.526 14.628 4.299 1.00 75.62 174 VAL A N 1
ATOM 1362 C CA . VAL A 1 174 ? -12.877 14.165 4.649 1.00 75.62 174 VAL A CA 1
ATOM 1363 C C . VAL A 1 174 ? -12.841 13.367 5.952 1.00 75.62 174 VAL A C 1
ATOM 1365 O O . VAL A 1 174 ? -13.622 13.677 6.846 1.00 75.62 174 VAL A O 1
ATOM 1368 N N . LEU A 1 175 ? -11.906 12.423 6.106 1.00 74.81 175 LEU A N 1
ATOM 1369 C CA . LEU A 1 175 ? -11.739 11.671 7.355 1.00 74.81 175 LEU A CA 1
ATOM 1370 C C . LEU A 1 175 ? -11.468 12.595 8.542 1.00 74.81 175 LEU A C 1
ATOM 1372 O O . LEU A 1 175 ? -12.129 12.465 9.563 1.00 74.81 175 LEU A O 1
ATOM 1376 N N . ALA A 1 176 ? -10.568 13.570 8.402 1.00 68.12 176 ALA A N 1
ATOM 1377 C CA . ALA A 1 176 ? -10.271 14.525 9.468 1.00 68.12 176 ALA A CA 1
ATOM 1378 C C . ALA A 1 176 ? -11.517 15.312 9.909 1.00 68.12 176 ALA A C 1
ATOM 1380 O O . ALA A 1 176 ? -11.729 15.508 11.103 1.00 68.12 176 ALA A O 1
ATOM 1381 N N . ARG A 1 177 ? -12.377 15.715 8.961 1.00 74.75 177 ARG A N 1
ATOM 1382 C CA . ARG A 1 177 ? -13.652 16.383 9.269 1.00 74.75 177 ARG A CA 1
ATOM 1383 C C . ARG A 1 177 ? -14.642 15.461 9.975 1.00 74.75 177 ARG A C 1
ATOM 1385 O O . ARG A 1 177 ? -15.285 15.896 10.923 1.00 74.75 177 ARG A O 1
ATOM 1392 N N . VAL A 1 178 ? -14.754 14.208 9.535 1.00 72.56 178 VAL A N 1
ATOM 1393 C CA . VAL A 1 178 ? -15.647 13.225 10.167 1.00 72.56 178 VAL A CA 1
ATOM 1394 C C . VAL A 1 178 ? -15.168 12.887 11.584 1.00 72.56 178 VAL A C 1
ATOM 1396 O O . VAL A 1 178 ? -15.979 12.819 12.505 1.00 72.56 178 VAL A O 1
ATOM 1399 N N . SER A 1 179 ? -13.855 12.765 11.789 1.00 63.69 179 SER A N 1
ATOM 1400 C CA . SER A 1 179 ? -13.257 12.469 13.095 1.00 63.69 179 SER A CA 1
ATOM 1401 C C . SER A 1 179 ? -13.293 13.645 14.078 1.00 63.69 179 SER A C 1
ATOM 1403 O O . SER A 1 179 ? -13.283 13.412 15.283 1.00 63.69 179 SER A O 1
ATOM 1405 N N . ALA A 1 180 ? -13.350 14.894 13.599 1.00 62.91 180 ALA A N 1
ATOM 1406 C CA . ALA A 1 180 ? -13.438 16.086 14.450 1.00 62.91 180 ALA A CA 1
ATOM 1407 C C . ALA A 1 180 ? -14.838 16.311 15.066 1.00 62.91 180 ALA A C 1
ATOM 1409 O O . ALA A 1 180 ? -14.967 17.037 16.053 1.00 62.91 180 ALA A O 1
ATOM 1410 N N . GLY A 1 181 ? -15.880 15.683 14.505 1.00 57.38 181 GLY A N 1
ATOM 1411 C CA . GLY A 1 181 ? -17.272 15.823 14.942 1.00 57.38 181 GLY A CA 1
ATOM 1412 C C . GLY A 1 181 ? -17.853 17.248 14.789 1.00 57.38 181 GLY A C 1
ATOM 1413 O O . GLY A 1 181 ? -17.137 18.197 14.473 1.00 57.38 181 GLY A O 1
ATOM 1414 N N . PRO A 1 182 ? -19.166 17.446 15.028 1.00 48.66 182 PRO A N 1
ATOM 1415 C CA . PRO A 1 182 ? -19.813 18.763 14.933 1.00 48.66 182 PRO A CA 1
ATOM 1416 C C . PRO A 1 182 ? -19.444 19.736 16.068 1.00 48.66 182 PRO A C 1
ATOM 1418 O O . PRO A 1 182 ? -19.806 20.908 16.004 1.00 48.66 182 PRO A O 1
ATOM 1421 N N . SER A 1 183 ? -18.784 19.259 17.130 1.00 46.59 183 SER A N 1
ATOM 1422 C CA . SER A 1 183 ? -18.705 19.964 18.420 1.00 46.59 183 SER A CA 1
ATOM 1423 C C . SER A 1 183 ? -17.289 20.331 18.874 1.00 46.59 183 SER A C 1
ATOM 1425 O O . SER A 1 183 ? -17.144 20.856 19.973 1.00 46.59 183 SER A O 1
ATOM 1427 N N . GLY A 1 184 ? -16.239 20.052 18.092 1.00 39.62 184 GLY A N 1
ATOM 1428 C CA . GLY A 1 184 ? -14.858 20.422 18.449 1.00 39.62 184 GLY A CA 1
ATOM 1429 C C . GLY A 1 184 ? -14.313 19.787 19.742 1.00 39.62 184 GLY A C 1
ATOM 1430 O O . GLY A 1 184 ? -13.230 20.153 20.191 1.00 39.62 184 GLY A O 1
ATOM 1431 N N . SER A 1 185 ? -15.038 18.839 20.343 1.00 38.62 185 SER A N 1
ATOM 1432 C CA . SER A 1 185 ? -14.583 18.039 21.480 1.00 38.62 185 SER A CA 1
ATOM 1433 C C . SER A 1 185 ? -13.849 16.818 20.927 1.00 38.62 185 SER A C 1
ATOM 1435 O O . SER A 1 185 ? -14.446 15.970 20.267 1.00 38.62 185 SER A O 1
ATOM 1437 N N . GLY A 1 186 ? -12.527 16.822 21.080 1.00 38.91 186 GLY A N 1
ATOM 1438 C CA . GLY A 1 186 ? -11.608 15.985 20.319 1.00 38.91 186 GLY A CA 1
ATOM 1439 C C . GLY A 1 186 ? -11.656 14.472 20.574 1.00 38.91 186 GLY A C 1
ATOM 1440 O O . GLY A 1 186 ? -12.058 13.988 21.627 1.00 38.91 186 GLY A O 1
ATOM 1441 N N . ASN A 1 187 ? -11.109 13.765 19.581 1.00 41.19 187 ASN A N 1
ATOM 1442 C CA . ASN A 1 187 ? -10.305 12.541 19.696 1.00 41.19 187 ASN A CA 1
ATOM 1443 C C . ASN A 1 187 ? -10.948 11.208 20.123 1.00 41.19 187 ASN A C 1
ATOM 1445 O O . ASN A 1 187 ? -10.232 10.334 20.597 1.00 41.19 187 ASN A O 1
ATOM 1449 N N . VAL A 1 188 ? -12.235 10.955 19.865 1.00 47.28 188 VAL A N 1
ATOM 1450 C CA . VAL A 1 188 ? -12.800 9.596 20.086 1.00 47.28 188 VAL A CA 1
ATOM 1451 C C . VAL A 1 188 ? -12.692 8.680 18.850 1.00 47.28 188 VAL A C 1
ATOM 1453 O O . VAL A 1 188 ? -12.753 7.462 18.975 1.00 47.28 188 VAL A O 1
ATOM 1456 N N . LEU A 1 189 ? -12.489 9.227 17.644 1.00 45.56 189 LEU A N 1
ATOM 1457 C CA . LEU A 1 189 ? -12.600 8.454 16.394 1.00 45.56 189 LEU A CA 1
ATOM 1458 C C . LEU A 1 189 ? -11.277 8.184 15.654 1.00 45.56 189 LEU A C 1
ATOM 1460 O O . LEU A 1 189 ? -11.286 7.406 14.702 1.00 45.56 189 LEU A O 1
ATOM 1464 N N . SER A 1 190 ? -10.147 8.789 16.045 1.00 42.50 190 SER A N 1
ATOM 1465 C CA . SER A 1 190 ? -8.880 8.624 15.304 1.00 42.50 190 SER A CA 1
ATOM 1466 C C . SER A 1 190 ? -8.189 7.276 15.541 1.00 42.50 190 SER A C 1
ATOM 1468 O O . SER A 1 190 ? -7.549 6.781 14.620 1.00 42.50 190 SER A O 1
ATOM 1470 N N . ASP A 1 191 ? -8.399 6.652 16.705 1.00 41.78 191 ASP A N 1
ATOM 1471 C CA . ASP A 1 191 ? -7.857 5.323 17.056 1.00 41.78 191 ASP A CA 1
ATOM 1472 C C . ASP A 1 191 ? -8.897 4.184 16.907 1.00 41.78 191 ASP A C 1
ATOM 1474 O O . ASP A 1 191 ? -8.620 3.018 17.177 1.00 41.78 191 ASP A O 1
ATOM 14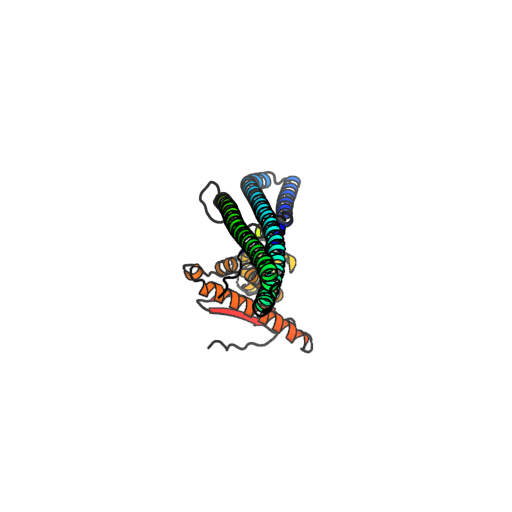78 N N . GLY A 1 192 ? -10.131 4.503 16.496 1.00 42.81 192 GLY A N 1
ATOM 1479 C CA . GLY A 1 192 ? -11.321 3.781 16.965 1.00 42.81 192 GLY A CA 1
ATOM 1480 C C . GLY A 1 192 ? -12.090 2.896 15.980 1.00 42.81 192 GLY A C 1
ATOM 1481 O O . GLY A 1 192 ? -13.234 2.587 16.283 1.00 42.81 192 GLY A O 1
ATOM 1482 N N . LEU A 1 193 ? -11.566 2.488 14.818 1.00 44.75 193 LEU A N 1
ATOM 1483 C CA . LEU A 1 193 ? -12.399 1.767 13.822 1.00 44.75 193 LEU A CA 1
ATOM 1484 C C . LEU A 1 193 ? -12.260 0.242 13.844 1.00 44.75 193 LEU A C 1
ATOM 1486 O O . LEU A 1 193 ? -13.262 -0.451 13.705 1.00 44.75 193 LEU A O 1
ATOM 1490 N N . THR A 1 194 ? -11.068 -0.296 14.092 1.00 42.78 194 THR A N 1
ATOM 1491 C CA . THR A 1 194 ? -10.866 -1.718 14.450 1.00 42.78 194 THR A CA 1
ATOM 1492 C C . THR A 1 194 ? -11.146 -1.957 15.933 1.00 42.78 194 THR A C 1
ATOM 1494 O O . THR A 1 194 ? -11.671 -3.002 16.307 1.00 42.78 194 THR A O 1
ATOM 1497 N N . GLY A 1 195 ? -10.930 -0.934 16.766 1.00 39.56 195 GLY A N 1
ATOM 1498 C CA . GLY A 1 195 ? -11.428 -0.890 18.135 1.00 39.56 195 GLY A CA 1
ATOM 1499 C C . GLY A 1 195 ? -12.954 -0.835 18.232 1.00 39.56 195 GLY A C 1
ATOM 1500 O O . GLY A 1 195 ? -13.455 -1.098 19.308 1.00 39.56 195 GLY A O 1
ATOM 1501 N N . PHE A 1 196 ? -13.707 -0.542 17.157 1.00 42.56 196 PHE A N 1
ATOM 1502 C CA . PHE A 1 196 ? -15.174 -0.453 17.207 1.00 42.56 196 PHE A CA 1
ATOM 1503 C C . PHE A 1 196 ? -15.865 -1.816 17.245 1.00 42.56 196 PHE A C 1
ATOM 1505 O O . PHE A 1 196 ? -16.822 -1.969 17.987 1.00 42.56 196 PHE A O 1
ATOM 1512 N N . ALA A 1 197 ? -15.404 -2.808 16.475 1.00 40.75 197 ALA A N 1
ATOM 1513 C CA . ALA A 1 197 ? -15.957 -4.164 16.548 1.00 40.75 197 ALA A CA 1
ATOM 1514 C C . ALA A 1 197 ? -15.630 -4.807 17.905 1.00 40.75 197 ALA A C 1
ATOM 1516 O O . ALA A 1 197 ? -16.503 -5.405 18.526 1.00 40.75 197 ALA A O 1
ATOM 1517 N N . ASP A 1 198 ? -14.413 -4.571 18.401 1.00 39.97 198 ASP A N 1
ATOM 1518 C CA . ASP A 1 198 ? -13.982 -4.931 19.752 1.00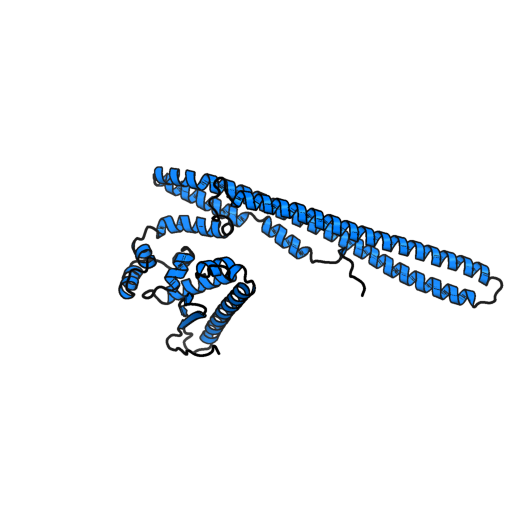 39.97 198 ASP A CA 1
ATOM 1519 C C . ASP A 1 198 ? -14.776 -4.150 20.814 1.00 39.97 198 ASP A C 1
ATOM 1521 O O . ASP A 1 198 ? -15.239 -4.746 21.768 1.00 39.97 198 ASP A O 1
ATOM 1525 N N . PHE A 1 199 ? -15.038 -2.849 20.634 1.00 41.50 199 PHE A N 1
ATOM 1526 C CA . PHE A 1 199 ? -15.850 -1.990 21.518 1.00 41.50 199 PHE A CA 1
ATOM 1527 C C . PHE A 1 199 ? -17.347 -2.342 21.499 1.00 41.50 199 PHE A C 1
ATOM 1529 O O . PHE A 1 199 ? -18.018 -2.244 22.520 1.00 41.50 199 PHE A O 1
ATOM 1536 N N . ALA A 1 200 ? -17.879 -2.763 20.355 1.00 39.06 200 ALA A N 1
ATOM 1537 C CA . ALA A 1 200 ? -19.255 -3.208 20.176 1.00 39.06 200 ALA A CA 1
ATOM 1538 C C . ALA A 1 200 ? -19.471 -4.591 20.795 1.00 39.06 200 ALA A C 1
ATOM 1540 O O . ALA A 1 200 ? -20.404 -4.763 21.576 1.00 39.06 200 ALA A O 1
ATOM 1541 N N . ALA A 1 201 ? -18.573 -5.543 20.513 1.00 40.31 201 ALA A N 1
ATOM 1542 C CA . ALA A 1 201 ? -18.534 -6.839 21.184 1.00 40.31 201 ALA A CA 1
ATOM 1543 C C . ALA A 1 201 ? -18.324 -6.659 22.696 1.00 40.31 201 ALA A C 1
ATOM 1545 O O . ALA A 1 201 ? -19.041 -7.254 23.492 1.00 40.31 201 ALA A O 1
ATOM 1546 N N . ARG A 1 202 ? -17.447 -5.730 23.094 1.00 44.66 202 ARG A N 1
ATOM 1547 C CA . ARG A 1 202 ? -17.273 -5.268 24.474 1.00 44.66 202 ARG A CA 1
ATOM 1548 C C . ARG A 1 202 ? -18.513 -4.658 25.069 1.00 44.66 202 ARG A C 1
ATOM 1550 O O . ARG A 1 202 ? -18.708 -4.877 26.238 1.00 44.66 202 ARG A O 1
ATOM 1557 N N . MET A 1 203 ? -19.326 -3.875 24.363 1.00 37.38 203 MET A N 1
ATOM 1558 C CA . MET A 1 203 ? -20.545 -3.311 24.956 1.00 37.38 203 MET A CA 1
ATOM 1559 C C . MET A 1 203 ? -21.606 -4.383 25.196 1.00 37.38 203 MET A C 1
ATOM 1561 O O . MET A 1 203 ? -22.328 -4.291 26.183 1.00 37.38 203 MET A O 1
ATOM 1565 N N . VAL A 1 204 ? -21.672 -5.401 24.335 1.00 37.25 204 VAL A N 1
ATOM 1566 C CA . VAL A 1 204 ? -22.568 -6.551 24.512 1.00 37.25 204 VAL A CA 1
ATOM 1567 C C . VAL A 1 204 ? -22.081 -7.441 25.663 1.00 37.25 204 VAL A C 1
ATOM 1569 O O . VAL A 1 204 ? -22.858 -7.727 26.565 1.00 37.25 204 VAL A O 1
ATOM 1572 N N . VAL A 1 205 ? -20.784 -7.765 25.719 1.00 38.72 205 VAL A N 1
ATOM 1573 C CA . VAL A 1 205 ? -20.177 -8.527 26.829 1.00 38.72 205 VAL A CA 1
ATOM 1574 C C . VAL A 1 205 ? -20.129 -7.706 28.129 1.00 38.72 205 VAL A C 1
ATOM 1576 O O . VAL A 1 205 ? -20.348 -8.243 29.206 1.00 38.72 205 VAL A O 1
ATOM 1579 N N . ASN A 1 206 ? -19.920 -6.389 28.063 1.00 38.78 206 ASN A N 1
ATOM 1580 C CA . ASN A 1 206 ? -19.981 -5.483 29.215 1.00 38.78 206 ASN A CA 1
ATOM 1581 C C . ASN A 1 206 ? -21.407 -5.349 29.743 1.00 38.78 206 ASN A C 1
ATOM 1583 O O . ASN A 1 206 ? -21.569 -5.179 30.940 1.00 38.78 206 ASN A O 1
ATOM 1587 N N . ALA A 1 207 ? -22.451 -5.422 28.918 1.00 35.19 207 ALA A N 1
ATOM 1588 C CA . ALA A 1 207 ? -23.815 -5.392 29.447 1.00 35.19 207 ALA A CA 1
ATOM 1589 C C . ALA A 1 207 ? -24.101 -6.598 30.366 1.00 35.19 207 ALA A C 1
ATOM 1591 O O . ALA A 1 207 ? -24.879 -6.463 31.307 1.00 35.19 207 ALA A O 1
ATOM 1592 N N . GLU A 1 208 ? -23.422 -7.728 30.139 1.00 36.31 208 GLU A N 1
ATOM 1593 C CA . GLU A 1 208 ? -23.515 -8.936 30.967 1.00 36.31 208 GLU A CA 1
ATOM 1594 C C . GLU A 1 208 ? -22.458 -8.976 32.097 1.00 36.31 208 GLU A C 1
ATOM 1596 O O . GLU A 1 208 ? -22.788 -9.377 33.210 1.00 36.31 208 GLU A O 1
ATOM 1601 N N . ASN A 1 209 ? -21.232 -8.468 31.878 1.00 39.34 209 ASN A N 1
ATOM 1602 C CA . ASN A 1 209 ? -20.109 -8.541 32.837 1.00 39.34 209 ASN A CA 1
ATOM 1603 C C . ASN A 1 209 ? -19.829 -7.251 33.646 1.00 39.34 209 ASN A C 1
ATOM 1605 O O . ASN A 1 209 ? -19.344 -7.332 34.773 1.00 39.34 209 ASN A O 1
ATOM 1609 N N . VAL A 1 210 ? -20.170 -6.051 33.149 1.00 40.00 210 VAL A N 1
ATOM 1610 C CA . VAL A 1 210 ? -20.139 -4.782 33.935 1.00 40.00 210 VAL A CA 1
ATOM 1611 C C . VAL A 1 210 ? -21.274 -4.743 34.964 1.00 40.00 210 VAL A C 1
ATOM 1613 O O . VAL A 1 210 ? -21.312 -3.877 35.834 1.00 40.00 210 VAL A O 1
ATOM 1616 N N . ALA A 1 211 ? -22.166 -5.731 34.940 1.00 44.69 211 ALA A N 1
ATOM 1617 C CA . ALA A 1 211 ? -23.124 -5.962 36.006 1.00 44.69 211 ALA A CA 1
ATOM 1618 C C . ALA A 1 211 ? -22.525 -6.663 37.245 1.00 44.69 211 ALA A C 1
ATOM 1620 O O . ALA A 1 211 ? -23.294 -6.921 38.166 1.00 44.69 211 ALA A O 1
ATOM 1621 N N . ALA A 1 212 ? -21.212 -6.953 37.300 1.00 59.62 212 ALA A N 1
ATOM 1622 C CA . ALA A 1 212 ? -20.531 -7.522 38.472 1.00 59.62 212 ALA A CA 1
ATOM 1623 C C . ALA A 1 212 ? -19.813 -6.425 39.300 1.00 59.62 212 ALA A C 1
ATOM 1625 O O . ALA A 1 212 ? -18.696 -6.017 38.954 1.00 59.62 212 ALA A O 1
ATOM 1626 N N . PRO A 1 213 ? -20.411 -5.926 40.404 1.00 74.88 213 PRO A N 1
ATOM 1627 C CA . PRO A 1 213 ? -19.819 -4.894 41.263 1.00 74.88 213 PRO A CA 1
ATOM 1628 C C . PRO A 1 213 ? -18.423 -5.246 41.792 1.00 74.88 213 PRO A C 1
ATOM 1630 O O . PRO A 1 213 ? -17.634 -4.363 42.128 1.00 74.88 213 PRO A O 1
ATOM 1633 N N . GLU A 1 214 ? -18.117 -6.534 41.902 1.00 80.25 214 GLU A N 1
ATOM 1634 C CA . GLU A 1 214 ? -16.860 -7.073 42.405 1.00 80.25 214 GLU A CA 1
ATOM 1635 C C . GLU A 1 214 ? -15.694 -6.752 41.464 1.00 80.25 214 GLU A C 1
ATOM 1637 O O . GLU A 1 214 ? -14.653 -6.286 41.934 1.00 80.25 214 GLU A O 1
ATOM 1642 N N . LEU A 1 215 ? -15.877 -6.901 40.145 1.00 82.25 215 LEU A N 1
ATOM 1643 C CA . LEU A 1 215 ? -14.844 -6.578 39.157 1.00 82.25 215 LEU A CA 1
ATOM 1644 C C . LEU A 1 215 ? -14.532 -5.078 39.165 1.00 82.25 215 LEU A C 1
ATOM 1646 O O . LEU A 1 215 ? -13.368 -4.682 39.171 1.00 82.25 215 LEU A O 1
ATOM 1650 N N . GLU A 1 216 ? -15.558 -4.231 39.253 1.00 82.94 216 GLU A N 1
ATOM 1651 C CA . GLU A 1 216 ? -15.367 -2.781 39.335 1.00 82.94 216 GLU A CA 1
ATOM 1652 C C . GLU A 1 216 ? -14.556 -2.389 40.583 1.00 82.94 216 GLU A C 1
ATOM 1654 O O . GLU A 1 216 ? -13.686 -1.520 40.526 1.00 82.94 216 GLU A O 1
ATOM 1659 N N . ARG A 1 217 ? -14.797 -3.058 41.718 1.00 83.50 217 ARG A N 1
ATOM 1660 C CA . ARG A 1 217 ? -14.041 -2.827 42.959 1.00 83.50 217 ARG A CA 1
ATOM 1661 C C . ARG A 1 217 ? -12.580 -3.251 42.844 1.00 83.50 217 ARG A C 1
ATOM 1663 O O . ARG A 1 217 ? -11.737 -2.575 43.424 1.00 83.50 217 ARG A O 1
ATOM 1670 N N . ILE A 1 218 ? -12.278 -4.314 42.099 1.00 88.25 218 ILE A N 1
ATOM 1671 C CA . ILE A 1 218 ? -10.894 -4.709 41.797 1.00 88.25 218 ILE A CA 1
ATOM 1672 C C . ILE A 1 218 ? -10.222 -3.633 40.931 1.00 88.25 218 ILE A C 1
ATOM 1674 O O . ILE A 1 218 ? -9.145 -3.150 41.272 1.00 88.25 218 ILE A O 1
ATOM 1678 N N . LEU A 1 219 ? -10.888 -3.187 39.861 1.00 87.31 219 LEU A N 1
ATOM 1679 C CA . LEU A 1 219 ? -10.333 -2.228 38.895 1.00 87.31 219 LEU A CA 1
ATOM 1680 C C . LEU A 1 219 ? -10.077 -0.823 39.468 1.00 87.31 219 LEU A C 1
ATOM 1682 O O . LEU A 1 219 ? -9.274 -0.074 38.914 1.00 87.31 219 LEU A O 1
ATOM 1686 N N . ARG A 1 220 ? -10.716 -0.448 40.584 1.00 85.69 220 ARG A N 1
ATOM 1687 C CA . ARG A 1 220 ? -10.434 0.823 41.280 1.00 85.69 220 ARG A CA 1
ATOM 1688 C C . ARG A 1 220 ? -9.066 0.856 41.964 1.00 85.69 220 ARG A C 1
ATOM 1690 O O . ARG A 1 220 ? -8.593 1.947 42.273 1.00 85.69 220 ARG A O 1
ATOM 1697 N N . GLY A 1 221 ? -8.454 -0.300 42.232 1.00 82.31 221 GLY A N 1
ATOM 1698 C CA . GLY A 1 221 ? -7.148 -0.385 42.892 1.00 82.31 221 GLY A CA 1
ATOM 1699 C C . GLY A 1 221 ? -7.139 0.086 44.354 1.00 82.31 221 GLY A C 1
ATOM 1700 O O . GLY A 1 221 ? -6.082 0.406 44.885 1.00 82.31 221 GLY A O 1
ATOM 1701 N N . ASP A 1 222 ? -8.301 0.143 45.017 1.00 85.50 222 ASP A N 1
ATOM 1702 C CA . ASP A 1 222 ? -8.454 0.592 46.413 1.00 85.50 222 ASP A CA 1
ATOM 1703 C C . ASP A 1 222 ? -8.472 -0.567 47.432 1.00 85.50 222 ASP A C 1
ATOM 1705 O O . ASP A 1 222 ? -8.918 -0.402 48.573 1.00 85.50 222 ASP A O 1
ATOM 1709 N N . ARG A 1 223 ? -8.020 -1.756 47.015 1.00 89.56 223 ARG A N 1
ATOM 1710 C CA . ARG A 1 223 ? -8.104 -3.019 47.764 1.00 89.56 223 ARG A CA 1
ATOM 1711 C C . ARG A 1 223 ? -6.729 -3.579 48.083 1.00 89.56 223 ARG A C 1
ATOM 1713 O O . ARG A 1 223 ? -5.778 -3.382 47.332 1.00 89.56 223 ARG A O 1
ATOM 1720 N N . THR A 1 224 ? -6.640 -4.312 49.190 1.00 92.44 224 THR A N 1
ATOM 1721 C CA . THR A 1 224 ? -5.443 -5.112 49.479 1.00 92.44 224 THR A CA 1
ATOM 1722 C C . THR A 1 224 ? -5.411 -6.358 48.585 1.00 92.44 224 THR A C 1
ATOM 1724 O O . THR A 1 224 ? -6.470 -6.795 48.124 1.00 92.44 224 THR A O 1
ATOM 1727 N N . PRO A 1 225 ? -4.239 -6.974 48.360 1.00 91.50 225 PRO A N 1
ATOM 1728 C CA . PRO A 1 225 ? -4.141 -8.206 47.577 1.00 91.50 225 PRO A CA 1
ATOM 1729 C C . PRO A 1 225 ? -5.066 -9.330 48.073 1.00 91.50 225 PRO A C 1
ATOM 1731 O O . PRO A 1 225 ? -5.662 -10.044 47.273 1.00 91.50 225 PRO A O 1
ATOM 1734 N N . GLU A 1 226 ? -5.255 -9.467 49.387 1.00 92.31 226 GLU A N 1
ATOM 1735 C CA . GLU A 1 226 ? -6.149 -10.475 49.973 1.00 92.31 226 GLU A CA 1
ATOM 1736 C C . GLU A 1 226 ? -7.615 -10.201 49.621 1.00 92.31 226 GLU A C 1
ATOM 1738 O O . GLU A 1 226 ? -8.360 -11.118 49.283 1.00 92.31 226 GLU A O 1
ATOM 1743 N N . GLN A 1 227 ? -8.017 -8.927 49.646 1.00 90.19 227 GLN A N 1
ATOM 1744 C CA . GLN A 1 227 ? -9.362 -8.505 49.256 1.00 90.19 227 GLN A CA 1
ATOM 1745 C C . GLN A 1 227 ? -9.596 -8.684 47.754 1.00 90.19 227 GLN A C 1
ATOM 1747 O O . GLN A 1 227 ? -10.697 -9.047 47.350 1.00 90.19 227 GLN A O 1
ATOM 1752 N N . VAL A 1 228 ? -8.577 -8.446 46.921 1.00 92.38 228 VAL A N 1
ATOM 1753 C CA . VAL A 1 228 ? -8.648 -8.725 45.479 1.00 92.38 228 VAL A CA 1
ATOM 1754 C C . VAL A 1 228 ? -8.849 -10.218 45.232 1.00 92.38 228 VAL A C 1
ATOM 1756 O O . VAL A 1 228 ? -9.709 -10.577 44.433 1.00 92.38 228 VAL A O 1
ATOM 1759 N N . ALA A 1 229 ? -8.108 -11.083 45.930 1.00 90.75 229 ALA A N 1
ATOM 1760 C CA . ALA A 1 229 ? -8.237 -12.531 45.787 1.00 90.75 229 ALA A CA 1
ATOM 1761 C C . ALA A 1 229 ? -9.643 -13.029 46.167 1.00 90.75 229 ALA A C 1
ATOM 1763 O O . ALA A 1 229 ? -10.217 -13.851 45.455 1.00 90.75 229 ALA A O 1
ATOM 1764 N N . GLU A 1 230 ? -10.212 -12.510 47.261 1.00 90.06 230 GLU A N 1
ATOM 1765 C CA . GLU A 1 230 ? -11.569 -12.846 47.710 1.00 90.06 230 GLU A CA 1
ATOM 1766 C C . GLU A 1 230 ? -12.636 -12.385 46.708 1.00 90.06 230 GLU A C 1
ATOM 1768 O O . GLU A 1 230 ? -13.514 -13.164 46.339 1.00 90.06 230 GLU A O 1
ATOM 1773 N N . LEU A 1 231 ? -12.532 -11.143 46.220 1.00 88.94 231 LEU A N 1
ATOM 1774 C CA . LEU A 1 231 ? -13.443 -10.610 45.206 1.00 88.94 231 LEU A CA 1
ATOM 1775 C C . LEU A 1 231 ? -13.344 -11.395 43.895 1.00 88.94 231 LEU A C 1
ATOM 1777 O O . LEU A 1 231 ? -14.367 -11.709 43.296 1.00 88.94 231 LEU A O 1
ATOM 1781 N N . TRP A 1 232 ? -12.127 -11.746 43.471 1.00 91.50 232 TRP A N 1
ATOM 1782 C CA . TRP A 1 232 ? -11.906 -12.508 42.246 1.00 91.50 232 TRP A CA 1
ATOM 1783 C C . TRP A 1 232 ? -12.450 -13.934 42.344 1.00 91.50 232 TRP A C 1
ATOM 1785 O O . TRP A 1 232 ? -12.992 -14.443 41.372 1.00 91.50 232 TRP A O 1
ATOM 1795 N N . ALA A 1 233 ? -12.360 -14.580 43.510 1.00 87.19 233 ALA A N 1
ATOM 1796 C CA . ALA A 1 233 ? -12.902 -15.925 43.711 1.00 87.19 233 ALA A CA 1
ATOM 1797 C C . ALA A 1 233 ? -14.431 -16.000 43.533 1.00 87.19 233 ALA A C 1
ATOM 1799 O O . ALA A 1 233 ? -14.959 -17.078 43.267 1.00 87.19 233 ALA A O 1
ATOM 1800 N N . GLY A 1 234 ? -15.135 -14.873 43.687 1.00 82.31 234 GLY A N 1
ATOM 1801 C CA . GLY A 1 234 ? -16.568 -14.752 43.414 1.00 82.31 234 GLY A CA 1
ATOM 1802 C C . GLY A 1 234 ? -16.916 -14.450 41.952 1.00 82.31 234 GLY A C 1
ATOM 1803 O O . GLY A 1 234 ? -18.098 -14.453 41.614 1.00 82.31 234 GLY A O 1
ATOM 1804 N N . LEU A 1 235 ? -15.923 -14.183 41.097 1.00 83.12 235 LEU A N 1
ATOM 1805 C CA . LEU A 1 235 ? -16.109 -13.923 39.671 1.00 83.12 235 LEU A CA 1
ATOM 1806 C C . LEU A 1 235 ? -15.973 -15.223 38.869 1.00 83.12 235 LEU A C 1
ATOM 1808 O O . LEU A 1 235 ? -14.972 -15.926 38.986 1.00 83.12 235 LEU A O 1
ATOM 1812 N N . ASP A 1 236 ? -16.942 -15.506 37.998 1.00 80.00 236 ASP A N 1
ATOM 1813 C CA . ASP A 1 236 ? -16.882 -16.621 37.041 1.00 80.00 236 ASP A CA 1
ATOM 1814 C C . ASP A 1 236 ? -16.357 -16.129 35.680 1.00 80.00 236 ASP A C 1
ATOM 1816 O O . ASP A 1 236 ? -17.055 -16.129 34.669 1.00 80.00 236 ASP A O 1
ATOM 1820 N N . LEU A 1 237 ? -15.135 -15.586 35.691 1.00 80.19 237 LEU A N 1
ATOM 1821 C CA . LEU A 1 237 ? -14.465 -15.007 34.523 1.00 80.19 237 LEU A CA 1
ATOM 1822 C C . LEU A 1 237 ? -13.358 -15.942 34.031 1.00 80.19 237 LEU A C 1
ATOM 1824 O O . LEU A 1 237 ? -12.375 -16.181 34.736 1.00 80.19 237 LEU A O 1
ATOM 1828 N N . ASP A 1 238 ? -13.502 -16.436 32.804 1.00 81.06 238 ASP A N 1
ATOM 1829 C CA . ASP A 1 238 ? -12.494 -17.238 32.114 1.00 81.06 238 ASP A CA 1
ATOM 1830 C C . ASP A 1 238 ? -11.537 -16.371 31.268 1.00 81.06 238 ASP A C 1
ATOM 1832 O O . ASP A 1 238 ? -11.576 -15.135 31.286 1.00 81.06 238 ASP A O 1
ATOM 1836 N N . SER A 1 239 ? -10.623 -17.015 30.535 1.00 79.69 239 SER A N 1
ATOM 1837 C CA . SER A 1 239 ? -9.651 -16.319 29.684 1.00 79.69 239 SER A CA 1
ATOM 1838 C C . SER A 1 239 ? -10.301 -15.478 28.587 1.00 79.69 239 SER A C 1
ATOM 1840 O O . SER A 1 239 ? -9.779 -14.411 28.256 1.00 79.69 239 SER A O 1
ATOM 1842 N N . ASP A 1 240 ? -11.425 -15.936 28.038 1.00 72.31 240 ASP A N 1
ATOM 1843 C CA . ASP A 1 240 ? -12.123 -15.251 26.952 1.00 72.31 240 ASP A CA 1
ATOM 1844 C C . ASP A 1 240 ? -12.868 -14.027 27.494 1.00 72.31 240 ASP A C 1
ATOM 1846 O O . ASP A 1 240 ? -12.796 -12.941 26.912 1.00 72.31 240 ASP A O 1
ATOM 1850 N N . GLY A 1 241 ? -13.479 -14.159 28.673 1.00 75.44 241 GLY A N 1
ATOM 1851 C CA . GLY A 1 241 ? -14.077 -13.052 29.405 1.00 75.44 241 GLY A CA 1
ATOM 1852 C C . GLY A 1 241 ? -13.057 -11.975 29.789 1.00 75.44 241 GLY A C 1
ATOM 1853 O O . GLY A 1 241 ? -13.337 -10.789 29.621 1.00 75.44 241 GLY A O 1
ATOM 1854 N N . ILE A 1 242 ? -11.841 -12.355 30.207 1.00 83.19 242 ILE A N 1
ATOM 1855 C CA . ILE A 1 242 ? -10.741 -11.400 30.444 1.00 83.19 242 ILE A CA 1
ATOM 1856 C C . ILE A 1 242 ? -10.311 -10.723 29.139 1.00 83.19 242 ILE A C 1
ATOM 1858 O O . ILE A 1 242 ? -10.135 -9.504 29.104 1.00 83.19 242 ILE A O 1
ATOM 1862 N N . ALA A 1 243 ? -10.141 -11.490 28.058 1.00 75.00 243 ALA A N 1
ATOM 1863 C CA . ALA A 1 243 ? -9.708 -10.965 26.764 1.00 75.00 243 ALA A CA 1
ATOM 1864 C C . ALA A 1 243 ? -10.715 -9.976 26.154 1.00 75.00 243 ALA A C 1
ATOM 1866 O O . ALA A 1 243 ? -10.316 -9.111 25.364 1.00 75.00 243 ALA A O 1
ATOM 1867 N N . ALA A 1 244 ? -11.987 -10.087 26.541 1.00 71.75 244 ALA A N 1
ATOM 1868 C CA . ALA A 1 244 ? -13.054 -9.181 26.152 1.00 71.75 244 ALA A CA 1
ATOM 1869 C C . ALA A 1 244 ? -13.055 -7.854 26.934 1.00 71.75 244 ALA A C 1
ATOM 1871 O O . ALA A 1 244 ? -13.674 -6.901 26.472 1.00 71.75 244 ALA A O 1
ATOM 1872 N N . LEU A 1 245 ? -12.363 -7.720 28.072 1.00 77.75 245 LEU A N 1
ATOM 1873 C CA . LEU A 1 245 ? -12.363 -6.476 28.862 1.00 77.75 245 LEU A CA 1
ATOM 1874 C C . LEU A 1 245 ? -11.694 -5.302 28.119 1.00 77.75 245 LEU A C 1
ATOM 1876 O O . LEU A 1 245 ? -10.842 -5.530 27.258 1.00 77.75 245 LEU A O 1
ATOM 1880 N N . PRO A 1 246 ? -12.032 -4.028 28.421 1.00 78.75 246 PRO A N 1
ATOM 1881 C CA . PRO A 1 246 ? -11.311 -2.846 27.931 1.00 78.75 246 PRO A CA 1
ATOM 1882 C C . PRO A 1 246 ? -9.798 -2.940 28.148 1.00 78.75 246 PRO A C 1
ATOM 1884 O O . PRO A 1 246 ? -9.352 -3.349 29.211 1.00 78.75 246 PRO A O 1
ATOM 1887 N N . ILE A 1 247 ? -8.982 -2.515 27.174 1.00 84.56 247 ILE A N 1
ATOM 1888 C CA . ILE A 1 247 ? -7.519 -2.706 27.245 1.00 84.56 247 ILE A CA 1
ATOM 1889 C C . ILE A 1 247 ? -6.899 -2.000 28.459 1.00 84.56 247 ILE A C 1
ATOM 1891 O O . ILE A 1 247 ? -5.923 -2.477 29.026 1.00 84.56 247 ILE A O 1
ATOM 1895 N N . LYS A 1 248 ? -7.512 -0.895 28.897 1.00 82.25 248 LYS A N 1
ATOM 1896 C CA . LYS A 1 248 ? -7.154 -0.193 30.131 1.00 82.25 248 LYS A CA 1
ATOM 1897 C C . LYS A 1 248 ? -7.411 -1.049 31.373 1.00 82.25 248 LYS A C 1
ATOM 1899 O O . LYS A 1 248 ? -6.571 -1.080 32.260 1.00 82.25 248 LYS A O 1
ATOM 1904 N N . ASP A 1 249 ? -8.529 -1.760 31.412 1.00 88.38 249 ASP A N 1
ATOM 1905 C CA . ASP A 1 249 ? -8.893 -2.629 32.530 1.00 88.38 249 ASP A CA 1
ATOM 1906 C C . ASP A 1 249 ? -8.026 -3.889 32.526 1.00 88.38 249 ASP A C 1
ATOM 1908 O O . ASP A 1 249 ? -7.530 -4.290 33.571 1.00 88.38 249 ASP A O 1
ATOM 1912 N N . ILE A 1 250 ? -7.731 -4.444 31.346 1.00 89.62 250 ILE A N 1
ATOM 1913 C CA . ILE A 1 250 ? -6.746 -5.521 31.181 1.00 89.62 250 ILE A CA 1
ATOM 1914 C C . ILE A 1 250 ? -5.371 -5.073 31.693 1.00 89.62 250 ILE A C 1
ATOM 1916 O O . ILE A 1 250 ? 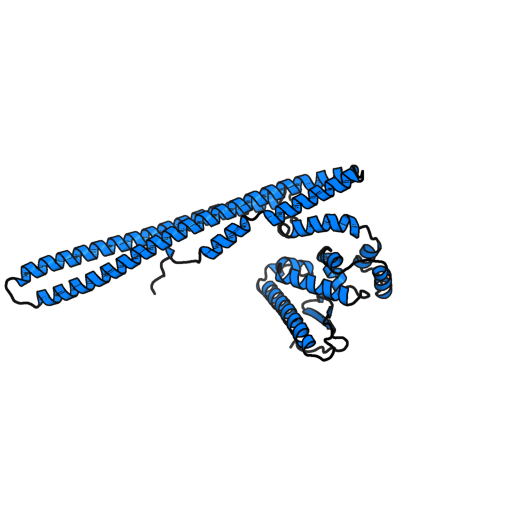-4.721 -5.817 32.422 1.00 89.62 250 ILE A O 1
ATOM 1920 N N . LEU A 1 251 ? -4.928 -3.856 31.365 1.00 87.69 251 LEU A N 1
ATOM 1921 C CA . LEU A 1 251 ? -3.675 -3.307 31.887 1.00 87.69 251 LEU A CA 1
ATOM 1922 C C . LEU A 1 251 ? -3.706 -3.151 33.414 1.00 87.69 251 LEU A C 1
ATOM 1924 O O . LEU A 1 251 ? -2.710 -3.444 34.079 1.00 87.69 251 LEU A O 1
ATOM 1928 N N . THR A 1 252 ? -4.838 -2.729 33.980 1.00 89.25 252 THR A N 1
ATOM 1929 C CA . THR A 1 252 ? -5.032 -2.705 35.432 1.00 89.25 252 THR A CA 1
ATOM 1930 C C . THR A 1 252 ? -4.897 -4.113 36.012 1.00 89.25 252 THR A C 1
ATOM 1932 O O . THR A 1 252 ? -4.096 -4.310 36.922 1.00 89.25 252 THR A O 1
ATOM 1935 N N . LEU A 1 253 ? -5.591 -5.112 35.455 1.00 91.31 253 LEU A N 1
ATOM 1936 C CA . LEU A 1 253 ? -5.526 -6.505 35.914 1.00 91.31 253 LEU A CA 1
ATOM 1937 C C . LEU A 1 253 ? -4.111 -7.089 35.803 1.00 91.31 253 LEU A C 1
ATOM 1939 O O . LEU A 1 253 ? -3.641 -7.725 36.742 1.00 91.31 253 LEU A O 1
ATOM 1943 N N . ALA A 1 254 ? -3.385 -6.824 34.713 1.00 90.00 254 ALA A N 1
ATOM 1944 C CA . ALA A 1 254 ? -1.993 -7.254 34.544 1.00 90.00 254 ALA A CA 1
ATOM 1945 C C . ALA A 1 254 ? -1.106 -6.817 35.730 1.00 90.00 254 ALA A C 1
ATOM 1947 O O . ALA A 1 254 ? -0.240 -7.567 36.199 1.00 90.00 254 ALA A O 1
ATOM 1948 N N . ASN A 1 255 ? -1.377 -5.623 36.262 1.00 87.19 255 ASN A N 1
ATOM 1949 C CA . ASN A 1 255 ? -0.625 -4.991 37.341 1.00 87.19 255 ASN A CA 1
ATOM 1950 C C . ASN A 1 255 ? -1.296 -5.090 38.723 1.00 87.19 255 ASN A C 1
ATOM 1952 O O . ASN A 1 255 ? -0.784 -4.518 39.681 1.00 87.19 255 ASN A O 1
ATOM 1956 N N . THR A 1 256 ? -2.413 -5.812 38.852 1.00 90.31 256 THR A N 1
ATOM 1957 C CA . THR A 1 256 ? -3.134 -5.940 40.125 1.00 90.31 256 THR A CA 1
ATOM 1958 C C . THR A 1 256 ? -2.623 -7.142 40.918 1.00 90.31 256 THR A C 1
ATOM 1960 O O . THR A 1 256 ? -2.713 -8.292 40.478 1.00 90.31 256 THR A O 1
ATOM 1963 N N . ASP A 1 257 ? -2.106 -6.885 42.117 1.00 88.06 257 ASP A N 1
ATOM 1964 C CA . ASP A 1 257 ? -1.714 -7.932 43.060 1.00 88.06 257 ASP A CA 1
ATOM 1965 C C . ASP A 1 257 ? -2.934 -8.590 43.719 1.00 88.06 257 ASP A C 1
ATOM 1967 O O . ASP A 1 257 ? -3.969 -7.961 43.924 1.00 88.06 257 ASP A O 1
ATOM 1971 N N . GLY A 1 258 ? -2.810 -9.877 44.052 1.00 89.06 258 GLY A N 1
ATOM 1972 C CA . GLY A 1 258 ? -3.908 -10.684 44.599 1.00 89.06 258 GLY A CA 1
ATOM 1973 C C . GLY A 1 258 ? -4.708 -11.467 43.554 1.00 89.06 258 GLY A C 1
ATOM 1974 O O . GLY A 1 258 ? -5.443 -12.382 43.913 1.00 89.06 258 GLY A O 1
ATOM 1975 N N . LEU A 1 259 ? -4.529 -11.177 42.262 1.00 92.19 259 LEU A N 1
ATOM 1976 C CA . LEU A 1 259 ? -5.118 -11.976 41.186 1.00 92.19 259 LEU A CA 1
ATOM 1977 C C . LEU A 1 259 ? -4.375 -13.306 40.980 1.00 92.19 259 LEU A C 1
ATOM 1979 O O . LEU A 1 259 ? -3.151 -13.358 41.156 1.00 92.19 259 LEU A O 1
ATOM 1983 N N . PRO A 1 260 ? -5.071 -14.368 40.529 1.00 91.38 260 PRO A N 1
ATOM 1984 C CA . PRO A 1 260 ? -4.413 -15.595 40.098 1.00 91.38 260 PRO A CA 1
ATOM 1985 C C . PRO A 1 260 ? -3.373 -15.317 39.006 1.00 91.38 260 PRO A C 1
ATOM 1987 O O . PRO A 1 260 ? -3.607 -14.523 38.094 1.00 91.38 260 PRO A O 1
ATOM 1990 N N . PHE A 1 261 ? -2.231 -16.005 39.053 1.00 88.31 261 PHE A N 1
ATOM 1991 C CA . PHE A 1 261 ? -1.143 -15.742 38.108 1.00 88.31 261 PHE A CA 1
ATOM 1992 C C . PHE A 1 261 ? -1.537 -15.948 36.642 1.00 88.31 261 PHE A C 1
ATOM 1994 O O . PHE A 1 261 ? -1.083 -15.197 35.784 1.00 88.31 261 PHE A O 1
ATOM 2001 N N . TRP A 1 262 ? -2.424 -16.905 36.355 1.00 90.31 262 TRP A N 1
ATOM 2002 C CA . TRP A 1 262 ? -2.921 -17.136 34.999 1.00 90.31 262 TRP A CA 1
ATOM 2003 C C . TRP A 1 262 ? -3.720 -15.936 34.459 1.00 90.31 262 TRP A C 1
ATOM 2005 O O . TRP A 1 262 ? -3.623 -15.625 33.278 1.00 90.31 262 TRP A O 1
ATOM 2015 N N . VAL A 1 263 ? -4.448 -15.212 35.319 1.00 91.56 263 VAL A N 1
ATOM 2016 C CA . VAL A 1 263 ? -5.196 -13.998 34.943 1.00 91.56 263 VAL A CA 1
ATOM 2017 C C . VAL A 1 263 ? -4.224 -12.900 34.545 1.00 91.56 263 VAL A C 1
ATOM 2019 O O . VAL A 1 263 ? -4.377 -12.272 33.499 1.00 91.56 263 VAL A O 1
ATOM 2022 N N . ARG A 1 264 ? -3.189 -12.695 35.367 1.00 91.06 264 ARG A N 1
ATOM 2023 C CA . ARG A 1 264 ? -2.143 -11.703 35.102 1.00 91.06 264 ARG A CA 1
ATOM 2024 C C . ARG A 1 264 ? -1.350 -12.056 33.848 1.00 91.06 264 ARG A C 1
ATOM 2026 O O . ARG A 1 264 ? -1.034 -11.146 33.092 1.00 91.06 264 ARG A O 1
ATOM 2033 N N . ASP A 1 265 ? -1.095 -13.337 33.586 1.00 89.00 265 ASP A N 1
ATOM 2034 C CA . ASP A 1 265 ? -0.456 -13.795 32.348 1.00 89.00 265 ASP A CA 1
ATOM 2035 C C . ASP A 1 265 ? -1.299 -13.485 31.109 1.00 89.00 265 ASP A C 1
ATOM 2037 O O . ASP A 1 265 ? -0.827 -12.790 30.206 1.00 89.00 265 ASP A O 1
ATOM 2041 N N . VAL A 1 266 ? -2.568 -13.907 31.098 1.00 89.38 266 VAL A N 1
ATOM 2042 C CA . VAL A 1 266 ? -3.505 -13.617 30.000 1.00 89.38 266 VAL A CA 1
ATOM 2043 C C . VAL A 1 266 ? -3.596 -12.112 29.758 1.00 89.38 266 VAL A C 1
ATOM 2045 O O . VAL A 1 266 ? -3.455 -11.652 28.621 1.00 89.38 266 VAL A O 1
ATOM 2048 N N . ALA A 1 267 ? -3.762 -11.330 30.826 1.00 90.62 267 ALA A N 1
ATOM 2049 C CA . ALA A 1 267 ? -3.852 -9.883 30.738 1.00 90.62 267 ALA A CA 1
ATOM 2050 C C . ALA A 1 267 ? -2.560 -9.255 30.193 1.00 90.62 267 ALA A C 1
ATOM 2052 O O . ALA A 1 267 ? -2.603 -8.446 29.265 1.00 90.62 267 ALA A O 1
ATOM 2053 N N . THR A 1 268 ? -1.396 -9.661 30.705 1.00 90.12 268 THR A N 1
ATOM 2054 C CA . THR A 1 268 ? -0.113 -9.079 30.292 1.00 90.12 268 THR A CA 1
ATOM 2055 C C . THR A 1 268 ? 0.225 -9.432 28.844 1.00 90.12 268 THR A C 1
ATOM 2057 O O . THR A 1 268 ? 0.620 -8.556 28.073 1.00 90.12 268 THR A O 1
ATOM 2060 N N . ARG A 1 269 ? 0.001 -10.683 28.420 1.00 90.31 269 ARG A N 1
ATOM 2061 C CA . ARG A 1 269 ? 0.183 -11.100 27.018 1.00 90.31 269 ARG A CA 1
ATOM 2062 C C . ARG A 1 269 ? -0.760 -10.351 26.081 1.00 90.31 269 ARG A C 1
ATOM 2064 O O . ARG A 1 269 ? -0.367 -9.992 24.973 1.00 90.31 269 ARG A O 1
ATOM 2071 N N . ARG A 1 270 ? -1.982 -10.055 26.529 1.00 88.19 270 ARG A N 1
ATOM 2072 C CA . ARG A 1 270 ? -2.949 -9.276 25.749 1.00 88.19 270 ARG A CA 1
ATOM 2073 C C . ARG A 1 270 ? -2.536 -7.813 25.598 1.00 88.19 270 ARG A C 1
ATOM 2075 O O . ARG A 1 270 ? -2.662 -7.268 24.502 1.00 88.19 270 ARG A O 1
ATOM 2082 N N . VAL A 1 271 ? -2.003 -7.193 26.651 1.00 89.12 271 VAL A N 1
ATOM 2083 C CA . VAL A 1 271 ? -1.412 -5.846 26.566 1.00 89.12 271 VAL A CA 1
ATOM 2084 C C . VAL A 1 271 ? -0.220 -5.835 25.609 1.00 89.12 271 VAL A C 1
ATOM 2086 O O . VAL A 1 271 ? -0.097 -4.915 24.803 1.00 89.12 271 VAL A O 1
ATOM 2089 N N . LEU A 1 272 ? 0.622 -6.869 25.642 1.00 88.69 272 LEU A N 1
ATOM 2090 C CA . LEU A 1 272 ? 1.774 -6.988 24.752 1.00 88.69 272 LEU A CA 1
ATOM 2091 C C . LEU A 1 272 ? 1.363 -7.140 23.276 1.00 88.69 272 LEU A C 1
ATOM 2093 O O . LEU A 1 272 ? 1.894 -6.440 22.417 1.00 88.69 272 LEU A O 1
ATOM 2097 N N . ASP A 1 273 ? 0.373 -7.989 22.983 1.00 87.62 273 ASP A N 1
ATOM 2098 C CA . ASP A 1 273 ? -0.206 -8.137 21.638 1.00 87.62 273 ASP A CA 1
ATOM 2099 C C . ASP A 1 273 ? -0.812 -6.818 21.134 1.00 87.62 273 ASP A C 1
ATOM 2101 O O . ASP A 1 273 ? -0.604 -6.422 19.985 1.00 87.62 273 ASP A O 1
ATOM 2105 N N . TYR A 1 274 ? -1.514 -6.091 22.009 1.00 85.00 274 TYR A N 1
ATOM 2106 C CA . TYR A 1 274 ? -2.020 -4.760 21.688 1.00 85.00 274 TYR A CA 1
ATOM 2107 C C . TYR A 1 274 ? -0.882 -3.780 21.373 1.00 85.00 274 TYR A C 1
ATOM 2109 O O . TYR A 1 274 ? -0.962 -3.065 20.377 1.00 85.00 274 TYR A O 1
ATOM 2117 N N . ALA A 1 275 ? 0.192 -3.776 22.166 1.00 85.88 275 ALA A N 1
ATOM 2118 C CA . ALA A 1 275 ? 1.336 -2.891 21.971 1.00 85.88 275 ALA A CA 1
ATOM 2119 C C . ALA A 1 275 ? 2.105 -3.162 20.671 1.00 85.88 275 ALA A C 1
ATOM 2121 O O . ALA A 1 275 ? 2.552 -2.218 20.023 1.00 85.88 275 ALA A O 1
ATOM 2122 N N . LEU A 1 276 ? 2.207 -4.424 20.250 1.00 84.88 276 LEU A N 1
ATOM 2123 C CA . LEU A 1 276 ? 2.798 -4.791 18.959 1.00 84.88 276 LEU A CA 1
ATOM 2124 C C . LEU A 1 276 ? 1.956 -4.303 17.775 1.00 84.88 276 LEU A C 1
ATOM 2126 O O . LEU A 1 276 ? 2.502 -3.868 16.763 1.00 84.88 276 LEU A O 1
ATOM 2130 N N . LYS A 1 277 ? 0.625 -4.378 17.889 1.00 80.69 277 LYS A N 1
ATOM 2131 C CA . LYS A 1 277 ? -0.305 -3.973 16.822 1.00 80.69 277 LYS A CA 1
ATOM 2132 C C . LYS A 1 277 ? -0.508 -2.459 16.756 1.00 80.69 277 LYS A C 1
ATOM 2134 O O . LYS A 1 277 ? -0.643 -1.910 15.665 1.00 80.69 277 LYS A O 1
ATOM 2139 N N . TRP A 1 278 ? -0.532 -1.794 17.909 1.00 79.94 278 TRP A N 1
ATOM 2140 C CA . TRP A 1 278 ? -0.904 -0.385 18.062 1.00 79.94 278 TRP A CA 1
ATOM 2141 C C . TRP A 1 278 ? 0.093 0.357 18.961 1.00 79.94 278 TRP A C 1
ATOM 2143 O O . TRP A 1 278 ? -0.273 0.824 20.044 1.00 79.94 278 TRP A O 1
ATOM 2153 N N . PRO A 1 279 ? 1.360 0.498 18.535 1.00 81.62 279 PRO A N 1
ATOM 2154 C CA . PRO A 1 279 ? 2.420 0.980 19.411 1.00 81.62 279 PRO A CA 1
ATOM 2155 C C . PRO A 1 279 ? 2.160 2.394 19.943 1.00 81.62 279 PRO A C 1
ATOM 2157 O O . PRO A 1 279 ? 2.251 2.626 21.142 1.00 81.62 279 PRO A O 1
ATOM 2160 N N . THR A 1 280 ? 1.733 3.339 19.107 1.00 76.12 280 THR A N 1
ATOM 2161 C CA . THR A 1 280 ? 1.433 4.707 19.568 1.00 76.12 280 THR A CA 1
ATOM 2162 C C . THR A 1 280 ? 0.310 4.741 20.613 1.00 76.12 280 THR A C 1
ATOM 2164 O O . THR A 1 280 ? 0.408 5.461 21.604 1.00 76.12 280 THR A O 1
ATOM 2167 N N . GLY A 1 281 ? -0.733 3.923 20.437 1.00 76.75 281 GLY A N 1
ATOM 2168 C CA . GLY A 1 281 ? -1.834 3.826 21.397 1.00 76.75 281 GLY A CA 1
ATOM 2169 C C . GLY A 1 281 ? -1.401 3.188 22.719 1.00 76.75 281 GLY A C 1
ATOM 2170 O O . GLY A 1 281 ? -1.795 3.648 23.788 1.00 76.75 281 GLY A O 1
ATOM 2171 N N . ALA A 1 282 ? -0.559 2.154 22.666 1.00 82.19 282 ALA A N 1
ATOM 2172 C CA . ALA A 1 282 ? -0.010 1.513 23.859 1.00 82.19 282 ALA A CA 1
ATOM 2173 C C . ALA A 1 282 ? 0.970 2.416 24.619 1.00 82.19 282 ALA A C 1
ATOM 2175 O O . ALA A 1 282 ? 0.938 2.439 25.847 1.00 82.19 282 ALA A O 1
ATOM 2176 N N . PHE A 1 283 ? 1.775 3.205 23.904 1.00 79.06 283 PHE A N 1
ATOM 2177 C CA . PHE A 1 283 ? 2.654 4.223 24.481 1.00 79.06 283 PHE A CA 1
ATOM 2178 C C . PHE A 1 283 ? 1.848 5.197 25.355 1.00 79.06 283 PHE A C 1
ATOM 2180 O O . PHE A 1 283 ? 2.133 5.372 26.536 1.00 79.06 283 PHE A O 1
ATOM 2187 N N . HIS A 1 284 ? 0.744 5.733 24.837 1.00 78.88 284 HIS A N 1
ATOM 2188 C CA . HIS A 1 284 ? -0.156 6.569 25.632 1.00 78.88 284 HIS A CA 1
ATOM 2189 C C . HIS A 1 284 ? -0.815 5.830 26.797 1.00 78.88 284 HIS A C 1
ATOM 2191 O O . HIS A 1 284 ? -0.888 6.357 27.908 1.00 78.88 284 HIS A O 1
ATOM 2197 N N . LEU A 1 285 ? -1.307 4.616 26.544 1.00 80.12 285 LEU A N 1
ATOM 2198 C CA . LEU A 1 285 ? -2.012 3.811 27.539 1.00 80.12 285 LEU A CA 1
ATOM 2199 C C . LEU A 1 285 ? -1.139 3.519 28.766 1.00 80.12 285 LEU A C 1
ATOM 2201 O O . LEU A 1 285 ? -1.637 3.509 29.889 1.00 80.12 285 LEU A O 1
ATOM 2205 N N . LEU A 1 286 ? 0.160 3.322 28.547 1.00 79.31 286 LEU A N 1
ATOM 2206 C CA . LEU A 1 286 ? 1.149 3.039 29.585 1.00 79.31 286 LEU A CA 1
ATOM 2207 C C . LEU A 1 286 ? 1.649 4.302 30.304 1.00 79.31 286 LEU A C 1
ATOM 2209 O O . LEU A 1 286 ? 2.558 4.227 31.127 1.00 79.31 286 LEU A O 1
ATOM 2213 N N . GLY A 1 287 ? 1.031 5.455 30.035 1.00 75.81 287 GLY A N 1
ATOM 2214 C CA . GLY A 1 287 ? 1.293 6.703 30.744 1.00 75.81 287 GLY A CA 1
ATOM 2215 C C . GLY A 1 287 ? 2.441 7.526 30.169 1.00 75.81 287 GLY A C 1
ATOM 2216 O O . GLY A 1 287 ? 2.825 8.517 30.787 1.00 75.81 287 GLY A O 1
ATOM 2217 N N . PHE A 1 288 ? 2.968 7.176 28.991 1.00 72.12 288 PHE A N 1
ATOM 2218 C CA . PHE A 1 288 ? 3.920 8.037 28.298 1.00 72.12 288 PHE A CA 1
ATOM 2219 C C . PHE A 1 288 ? 3.158 9.232 27.708 1.00 72.12 288 PHE A C 1
ATOM 2221 O O . PHE A 1 288 ? 2.342 9.103 26.790 1.00 72.12 288 PHE A O 1
ATOM 2228 N N . ALA A 1 289 ? 3.376 10.410 28.290 1.00 62.88 289 ALA A N 1
ATOM 2229 C CA . ALA A 1 289 ? 2.713 11.655 27.920 1.00 62.88 289 ALA A CA 1
ATOM 2230 C C . ALA A 1 289 ? 3.737 12.771 27.660 1.00 62.88 289 ALA A C 1
ATOM 2232 O O . ALA A 1 289 ? 4.854 12.732 28.169 1.00 62.88 289 ALA A O 1
ATOM 2233 N N . GLY A 1 290 ? 3.333 13.790 26.894 1.00 60.09 290 GLY A N 1
ATOM 2234 C CA . GLY A 1 290 ? 4.136 14.988 26.616 1.00 60.09 290 GLY A CA 1
ATOM 2235 C C . GLY A 1 290 ? 4.886 14.955 25.279 1.00 60.09 290 GLY A C 1
ATOM 2236 O O . GLY A 1 290 ? 4.512 14.225 24.360 1.00 60.09 290 GLY A O 1
ATOM 2237 N N . ASP A 1 291 ? 5.948 15.760 25.179 1.00 53.41 291 ASP A N 1
ATOM 2238 C CA . ASP A 1 291 ? 6.751 15.976 23.960 1.00 53.41 291 ASP A CA 1
ATOM 2239 C C . ASP A 1 291 ? 7.462 14.705 23.444 1.00 53.41 291 ASP A C 1
ATOM 2241 O O . ASP A 1 291 ? 7.965 14.687 22.324 1.00 53.41 291 ASP A O 1
ATOM 2245 N N . ALA A 1 292 ? 7.444 13.608 24.211 1.00 55.47 292 ALA A N 1
ATOM 2246 C CA . ALA A 1 292 ? 8.038 12.320 23.851 1.00 55.47 292 ALA A CA 1
ATOM 2247 C C . ALA A 1 292 ? 7.422 11.662 22.598 1.00 55.47 292 ALA A C 1
ATOM 2249 O O . ALA A 1 292 ? 8.067 10.833 21.975 1.00 55.47 292 ALA A O 1
ATOM 2250 N N . LEU A 1 293 ? 6.203 12.032 22.181 1.00 56.03 293 LEU A N 1
ATOM 2251 C CA . LEU A 1 293 ? 5.649 11.579 20.889 1.00 56.03 293 LEU A CA 1
ATOM 2252 C C . LEU A 1 293 ? 6.143 12.384 19.690 1.00 56.03 293 LEU A C 1
ATOM 2254 O O . LEU A 1 293 ? 6.056 11.908 18.559 1.00 56.03 293 LEU A O 1
ATOM 2258 N N . ALA A 1 294 ? 6.625 13.608 19.920 1.00 57.16 294 ALA A N 1
ATOM 2259 C CA . ALA A 1 294 ? 7.326 14.362 18.889 1.00 57.16 294 ALA A CA 1
ATOM 2260 C C . ALA A 1 294 ? 8.745 13.810 18.674 1.00 57.16 294 ALA A C 1
ATOM 2262 O O . ALA A 1 294 ? 9.337 14.040 17.618 1.00 57.16 294 ALA A O 1
ATOM 2263 N N . ASP A 1 295 ? 9.259 13.057 19.649 1.00 72.50 295 ASP A N 1
ATOM 2264 C CA . ASP A 1 295 ? 10.516 12.336 19.558 1.00 72.50 295 ASP A CA 1
ATOM 2265 C C . ASP A 1 295 ? 10.310 10.954 18.915 1.00 72.50 295 ASP A C 1
ATOM 2267 O O . ASP A 1 295 ? 9.882 9.979 19.539 1.00 72.50 295 ASP A O 1
ATOM 2271 N N . ALA A 1 296 ? 10.619 10.872 17.621 1.00 74.12 296 ALA A N 1
ATOM 2272 C CA . ALA A 1 296 ? 10.557 9.624 16.870 1.00 74.12 296 ALA A CA 1
ATOM 2273 C C . ALA A 1 296 ? 11.474 8.534 17.458 1.00 74.12 296 ALA A C 1
ATOM 2275 O O . ALA A 1 296 ? 11.162 7.348 17.314 1.00 74.12 296 ALA A O 1
ATOM 2276 N N . ASP A 1 297 ? 12.558 8.916 18.140 1.00 78.50 297 ASP A N 1
ATOM 2277 C CA . ASP A 1 297 ? 13.501 7.969 18.728 1.00 78.50 297 ASP A CA 1
ATOM 2278 C C . ASP A 1 297 ? 12.908 7.306 19.981 1.00 78.50 297 ASP A C 1
ATOM 2280 O O . ASP A 1 297 ? 13.082 6.101 20.173 1.00 78.50 297 ASP A O 1
ATOM 2284 N N . ALA A 1 298 ? 12.113 8.034 20.773 1.00 75.69 298 ALA A N 1
ATOM 2285 C CA . ALA A 1 298 ? 11.423 7.490 21.947 1.00 75.69 298 ALA A CA 1
ATOM 2286 C C . ALA A 1 298 ? 10.362 6.440 21.568 1.00 75.69 298 ALA A C 1
ATOM 2288 O O . ALA A 1 298 ? 10.277 5.371 22.178 1.00 75.69 298 ALA A O 1
ATOM 2289 N N . VAL A 1 299 ? 9.579 6.701 20.516 1.00 75.81 299 VAL A N 1
ATOM 2290 C CA . VAL A 1 299 ? 8.589 5.734 20.009 1.00 75.81 299 VAL A CA 1
ATOM 2291 C C . VAL A 1 299 ? 9.281 4.518 19.379 1.00 75.81 299 VAL A C 1
ATOM 2293 O O . VAL A 1 299 ? 8.830 3.386 19.564 1.00 75.81 299 VAL A O 1
ATOM 2296 N N . ALA A 1 300 ? 10.395 4.718 18.668 1.00 79.12 300 ALA A N 1
ATOM 2297 C CA . ALA A 1 300 ? 11.177 3.620 18.100 1.00 79.12 300 ALA A CA 1
ATOM 2298 C C . ALA A 1 300 ? 11.831 2.740 19.184 1.00 79.12 300 ALA A C 1
ATOM 2300 O O . ALA A 1 300 ? 11.845 1.513 19.054 1.00 79.12 300 ALA A O 1
ATOM 2301 N N . GLU A 1 301 ? 12.343 3.343 20.262 1.00 82.06 301 GLU A N 1
ATOM 2302 C CA . GLU A 1 301 ? 12.835 2.640 21.454 1.00 82.06 301 GLU A CA 1
ATOM 2303 C C . GLU A 1 301 ? 11.729 1.793 22.084 1.00 82.06 301 GLU A C 1
ATOM 2305 O O . GLU A 1 301 ? 11.918 0.591 22.275 1.00 82.06 301 GLU A O 1
ATOM 2310 N N . PHE A 1 302 ? 10.556 2.384 22.314 1.00 83.38 302 PHE A N 1
ATOM 2311 C CA . PHE A 1 302 ? 9.402 1.675 22.854 1.00 83.38 302 PHE A CA 1
ATOM 2312 C C . PHE A 1 302 ? 9.030 0.440 22.019 1.00 83.38 302 PHE A C 1
ATOM 2314 O O . PHE A 1 302 ? 8.902 -0.662 22.557 1.00 83.38 302 PHE A O 1
ATOM 2321 N N . ILE A 1 303 ? 8.915 0.594 20.695 1.00 85.06 303 ILE A N 1
ATOM 2322 C CA . ILE A 1 303 ? 8.609 -0.524 19.790 1.00 85.06 303 ILE A CA 1
ATOM 2323 C C . ILE A 1 303 ? 9.659 -1.628 19.935 1.00 85.06 303 ILE A C 1
ATOM 2325 O O . ILE A 1 303 ? 9.315 -2.802 20.093 1.00 85.06 303 ILE A O 1
ATOM 2329 N N . ARG A 1 304 ? 10.946 -1.263 19.943 1.00 86.12 304 ARG A N 1
ATOM 2330 C CA . ARG A 1 304 ? 12.037 -2.234 20.072 1.00 86.12 304 ARG A CA 1
ATOM 2331 C C . ARG A 1 304 ? 11.951 -3.024 21.378 1.00 86.12 304 ARG A C 1
ATOM 2333 O O . ARG A 1 304 ? 12.233 -4.224 21.380 1.00 86.12 304 ARG A O 1
ATOM 2340 N N . GLN A 1 305 ? 11.589 -2.365 22.475 1.00 84.81 305 GLN A N 1
ATOM 2341 C CA . GLN A 1 305 ? 11.448 -3.000 23.783 1.00 84.81 305 GLN A CA 1
ATOM 2342 C C . GLN A 1 305 ? 10.245 -3.943 23.829 1.00 84.81 305 GLN A C 1
ATOM 2344 O O . GLN A 1 305 ? 10.389 -5.081 24.273 1.00 84.81 305 GLN A O 1
ATOM 2349 N N . ILE A 1 306 ? 9.093 -3.533 23.294 1.00 86.88 306 ILE A N 1
ATOM 2350 C CA . ILE A 1 306 ? 7.905 -4.392 23.185 1.00 86.88 306 ILE A CA 1
ATOM 2351 C C . ILE A 1 306 ? 8.204 -5.654 22.371 1.00 86.88 306 ILE A C 1
ATOM 2353 O O . ILE A 1 306 ? 7.904 -6.765 22.811 1.00 86.88 306 ILE A O 1
ATOM 2357 N N . GLU A 1 307 ? 8.885 -5.521 21.233 1.00 85.75 307 GLU A N 1
ATOM 2358 C CA . GLU A 1 307 ? 9.327 -6.685 20.466 1.00 85.75 307 GLU A CA 1
ATOM 2359 C C . GLU A 1 307 ? 10.325 -7.562 21.234 1.00 85.75 307 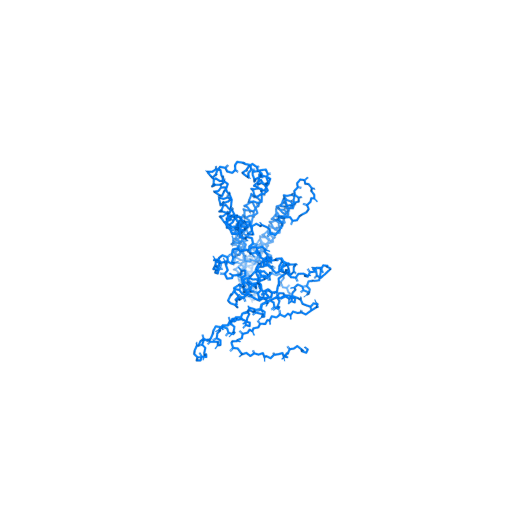GLU A C 1
ATOM 2361 O O . GLU A 1 307 ? 10.341 -8.785 21.071 1.00 85.75 307 GLU A O 1
ATOM 2366 N N . ALA A 1 308 ? 11.197 -6.963 22.050 1.00 85.44 308 ALA A N 1
ATOM 2367 C CA . ALA A 1 308 ? 12.141 -7.709 22.871 1.00 85.44 308 ALA A CA 1
ATOM 2368 C C . ALA A 1 308 ? 11.423 -8.531 23.950 1.00 85.44 308 ALA A C 1
ATOM 2370 O O . ALA A 1 308 ? 11.764 -9.703 24.118 1.00 85.44 308 ALA A O 1
ATOM 2371 N N . TYR A 1 309 ? 10.403 -7.972 24.608 1.00 84.88 309 TYR A N 1
ATOM 2372 C CA . TYR A 1 309 ? 9.568 -8.695 25.572 1.00 84.88 309 TYR A CA 1
ATOM 2373 C C . TYR A 1 309 ? 8.808 -9.853 24.926 1.00 84.88 309 TYR A C 1
ATOM 2375 O O . TYR A 1 309 ? 8.822 -10.964 25.453 1.00 84.88 309 TYR A O 1
ATOM 2383 N N . ASP A 1 310 ? 8.216 -9.635 23.753 1.00 87.12 310 ASP A N 1
ATOM 2384 C CA . ASP A 1 310 ? 7.509 -10.677 23.002 1.00 87.12 310 ASP A CA 1
ATOM 2385 C C . ASP A 1 310 ? 8.452 -11.807 22.555 1.00 87.12 310 ASP A C 1
ATOM 2387 O O . ASP A 1 310 ? 8.165 -12.995 22.730 1.00 87.12 310 ASP A O 1
ATOM 2391 N N . ARG A 1 311 ? 9.650 -11.460 22.065 1.00 86.38 311 ARG A N 1
ATOM 2392 C CA . ARG A 1 311 ? 10.695 -12.454 21.774 1.00 86.38 311 ARG A CA 1
ATOM 2393 C C . ARG A 1 311 ? 11.129 -13.218 23.026 1.00 86.38 311 ARG A C 1
ATOM 2395 O O . ARG A 1 311 ? 11.282 -14.436 22.944 1.00 86.38 311 ARG A O 1
ATOM 2402 N N . ALA A 1 312 ? 11.328 -12.533 24.151 1.00 85.06 312 ALA A N 1
ATOM 2403 C CA . ALA A 1 312 ? 11.727 -13.156 25.409 1.00 85.06 312 ALA A CA 1
ATOM 2404 C C . ALA A 1 312 ? 10.648 -14.115 25.935 1.00 85.06 312 ALA A C 1
ATOM 2406 O O . ALA A 1 312 ? 10.981 -15.233 26.320 1.00 85.06 312 ALA A O 1
ATOM 2407 N N . GLY A 1 313 ? 9.370 -13.729 25.867 1.00 85.44 313 GLY A N 1
ATOM 2408 C CA . GLY A 1 313 ? 8.241 -14.581 26.240 1.00 85.44 313 GLY A CA 1
ATOM 2409 C C . GLY A 1 313 ? 8.163 -15.845 25.390 1.00 85.44 313 GLY A C 1
ATOM 2410 O O . GLY A 1 313 ? 8.174 -16.949 25.930 1.00 85.44 313 GLY A O 1
ATOM 2411 N N . ARG A 1 314 ? 8.222 -15.711 24.057 1.00 87.50 314 ARG A N 1
ATOM 2412 C CA . ARG A 1 314 ? 8.251 -16.878 23.157 1.00 87.50 314 ARG A CA 1
ATOM 2413 C C . ARG A 1 314 ? 9.453 -17.787 23.400 1.00 87.50 314 ARG A C 1
ATOM 2415 O O . ARG A 1 314 ? 9.349 -19.004 23.269 1.00 87.50 314 ARG A O 1
ATOM 2422 N N . GLU A 1 315 ? 10.615 -17.221 23.714 1.00 86.00 315 GLU A N 1
ATOM 2423 C CA . GLU A 1 315 ? 11.802 -18.012 24.042 1.00 86.00 315 GLU A CA 1
ATOM 2424 C C . GLU A 1 315 ? 11.648 -18.753 25.371 1.00 86.00 315 GLU A C 1
ATOM 2426 O O . GLU A 1 315 ? 12.018 -19.925 25.457 1.00 86.00 315 GLU A O 1
ATOM 2431 N N . ALA A 1 316 ? 11.079 -18.104 26.384 1.00 84.12 316 ALA A N 1
ATOM 2432 C CA . ALA A 1 316 ? 10.785 -18.730 27.662 1.00 84.12 316 ALA A CA 1
ATOM 2433 C C . ALA A 1 316 ? 9.790 -19.890 27.492 1.00 84.12 316 ALA A C 1
ATOM 2435 O O . ALA A 1 316 ? 10.086 -20.995 27.949 1.00 84.12 316 ALA A O 1
ATOM 2436 N N . ASP A 1 317 ? 8.703 -19.686 26.738 1.00 85.44 317 ASP A N 1
ATOM 2437 C CA . ASP A 1 317 ? 7.733 -20.734 26.392 1.00 85.44 317 ASP A CA 1
ATOM 2438 C C . ASP A 1 317 ? 8.435 -21.924 25.709 1.00 85.44 317 ASP A C 1
ATOM 2440 O O . ASP A 1 317 ? 8.291 -23.075 26.126 1.00 85.44 317 ASP A O 1
ATOM 2444 N N . ARG A 1 318 ? 9.284 -21.663 24.700 1.00 86.62 318 ARG A N 1
ATOM 2445 C CA . ARG A 1 318 ? 10.057 -22.716 24.014 1.00 86.62 318 ARG A CA 1
ATOM 2446 C C . ARG A 1 318 ? 10.969 -23.478 24.970 1.00 86.62 318 ARG A C 1
ATOM 2448 O O . ARG A 1 318 ? 10.998 -24.706 24.923 1.00 86.62 318 ARG A O 1
ATOM 2455 N N . ARG A 1 319 ? 11.706 -22.789 25.841 1.00 84.12 319 ARG A N 1
ATOM 2456 C CA . ARG A 1 319 ? 12.608 -23.439 26.806 1.00 84.12 319 ARG A CA 1
ATOM 2457 C C . ARG A 1 319 ? 11.855 -24.280 27.821 1.00 84.12 319 ARG A C 1
ATOM 2459 O O . ARG A 1 319 ? 12.326 -25.362 28.156 1.00 84.12 319 ARG A O 1
ATOM 2466 N N . ALA A 1 320 ? 10.689 -23.830 28.265 1.00 83.00 320 ALA A N 1
ATOM 2467 C CA . ALA A 1 320 ? 9.866 -24.584 29.194 1.00 83.00 320 ALA A CA 1
ATOM 2468 C C . ALA A 1 320 ? 9.433 -25.943 28.625 1.00 83.00 320 ALA A C 1
ATOM 2470 O O . ALA A 1 320 ? 9.434 -26.937 29.351 1.00 83.00 320 ALA A O 1
ATOM 2471 N N . THR A 1 321 ? 9.196 -26.038 27.309 1.00 85.62 321 THR A N 1
ATOM 2472 C CA . THR A 1 321 ? 8.907 -27.332 26.658 1.00 85.62 321 THR A CA 1
ATOM 2473 C C . THR A 1 321 ? 10.058 -28.341 26.730 1.00 85.62 321 THR A C 1
ATOM 2475 O O . THR A 1 321 ? 9.819 -29.545 26.616 1.00 85.62 321 THR A O 1
ATOM 2478 N N . LEU A 1 322 ? 11.292 -27.867 26.936 1.00 86.25 322 LEU A N 1
ATOM 2479 C CA . LEU A 1 322 ? 12.501 -28.689 27.044 1.00 86.25 322 LEU A CA 1
ATOM 2480 C C . LEU A 1 322 ? 12.794 -29.134 28.486 1.00 86.25 322 LEU A C 1
ATOM 2482 O O . LEU A 1 322 ? 13.678 -29.964 28.697 1.00 86.25 322 LEU A O 1
ATOM 2486 N N . LEU A 1 323 ? 12.082 -28.591 29.478 1.00 83.94 323 LEU A N 1
ATOM 2487 C CA . LEU A 1 323 ? 12.250 -28.942 30.885 1.00 83.94 323 LEU A CA 1
ATOM 2488 C C . LEU A 1 323 ? 11.351 -30.123 31.273 1.00 83.94 323 LEU A C 1
ATOM 2490 O O . LEU A 1 323 ? 10.214 -30.262 30.812 1.00 83.94 323 LEU A O 1
ATOM 2494 N N . ASN A 1 324 ? 11.847 -30.968 32.179 1.00 78.50 324 ASN A N 1
ATOM 2495 C CA . ASN A 1 324 ? 11.050 -32.049 32.753 1.00 78.50 324 ASN A CA 1
ATOM 2496 C C . ASN A 1 324 ? 9.851 -31.472 33.515 1.00 78.50 324 ASN A C 1
ATOM 2498 O O . ASN A 1 324 ? 10.012 -30.590 34.355 1.00 78.50 324 ASN A O 1
ATOM 2502 N N . GLY A 1 325 ? 8.657 -31.985 33.221 1.00 78.62 325 GLY A N 1
ATOM 2503 C CA . GLY A 1 325 ? 7.406 -31.500 33.807 1.00 78.62 325 GLY A CA 1
ATOM 2504 C C . GLY A 1 325 ? 6.730 -30.365 33.036 1.00 78.62 325 GLY A C 1
ATOM 2505 O O . GLY A 1 325 ? 5.592 -30.065 33.367 1.00 78.62 325 GLY A O 1
ATOM 2506 N N . ARG A 1 326 ? 7.372 -29.801 31.994 1.00 81.25 326 ARG A N 1
ATOM 2507 C CA . ARG A 1 326 ? 6.808 -28.760 31.106 1.00 81.25 326 ARG A CA 1
ATOM 2508 C C . ARG A 1 326 ? 6.113 -27.631 31.887 1.00 81.25 326 ARG A C 1
ATOM 2510 O O . ARG A 1 326 ? 4.903 -27.476 31.761 1.00 81.25 326 ARG A O 1
ATOM 2517 N N . PRO A 1 327 ? 6.855 -26.897 32.733 1.00 81.38 327 PRO A N 1
ATOM 2518 C CA . PRO A 1 327 ? 6.265 -25.858 33.566 1.00 81.38 327 PRO A CA 1
ATOM 2519 C C . PRO A 1 327 ? 5.620 -24.762 32.710 1.00 81.38 327 PRO A C 1
ATOM 2521 O O . PRO A 1 327 ? 6.162 -24.400 31.668 1.00 81.38 327 PRO A O 1
ATOM 2524 N N . ASP A 1 328 ? 4.508 -24.199 33.176 1.00 79.94 328 ASP A N 1
ATOM 2525 C CA . ASP A 1 328 ? 3.897 -23.038 32.529 1.00 79.94 328 ASP A CA 1
ATOM 2526 C C . ASP A 1 328 ? 4.741 -21.781 32.777 1.00 79.94 328 ASP A C 1
ATOM 2528 O O . ASP A 1 328 ? 5.238 -21.545 33.884 1.00 79.94 328 ASP A O 1
ATOM 2532 N N . VAL A 1 329 ? 4.908 -20.968 31.734 1.00 81.50 329 VAL A N 1
ATOM 2533 C CA . VAL A 1 329 ? 5.603 -19.680 31.806 1.00 81.50 329 VAL A CA 1
ATOM 2534 C C . VAL A 1 329 ? 4.568 -18.575 31.863 1.00 81.50 329 VAL A C 1
ATOM 2536 O O . VAL A 1 329 ? 3.762 -18.419 30.946 1.00 81.50 329 VAL A O 1
ATOM 2539 N N . GLN A 1 330 ? 4.630 -17.784 32.931 1.00 81.62 330 GLN A N 1
ATOM 2540 C CA . GLN A 1 330 ? 3.695 -16.695 33.168 1.00 81.62 330 GLN A CA 1
ATOM 2541 C C . GLN A 1 330 ? 4.420 -15.351 33.136 1.00 81.62 330 GLN A C 1
ATOM 2543 O O . GLN A 1 330 ? 5.422 -15.133 33.827 1.00 81.62 330 GLN A O 1
ATOM 2548 N N . LEU A 1 331 ? 3.907 -14.451 32.304 1.00 81.88 331 LEU A N 1
ATOM 2549 C CA . LEU A 1 331 ? 4.341 -13.069 32.194 1.00 81.88 331 LEU A CA 1
ATOM 2550 C C . LEU A 1 331 ? 3.471 -12.209 33.111 1.00 81.88 331 LEU A C 1
ATOM 2552 O O . LEU A 1 331 ? 2.271 -12.081 32.897 1.00 81.88 331 LEU A O 1
ATOM 2556 N N . ILE A 1 332 ? 4.065 -11.622 34.143 1.00 80.62 332 ILE A N 1
ATOM 2557 C CA . ILE A 1 332 ? 3.307 -10.955 35.196 1.00 80.62 332 ILE A CA 1
ATOM 2558 C C . ILE A 1 332 ? 3.688 -9.483 35.244 1.00 80.62 332 ILE A C 1
ATOM 2560 O O . ILE A 1 332 ? 4.771 -9.108 35.698 1.00 80.62 332 ILE A O 1
ATOM 2564 N N . GLY A 1 333 ? 2.743 -8.652 34.814 1.00 73.50 333 GLY A N 1
ATOM 2565 C CA . GLY A 1 333 ? 2.871 -7.207 34.843 1.00 73.50 333 GLY A CA 1
ATOM 2566 C C . GLY A 1 333 ? 3.659 -6.656 33.661 1.00 73.50 333 GLY A C 1
ATOM 2567 O O . GLY A 1 333 ? 4.610 -7.253 33.152 1.00 73.50 333 GLY A O 1
ATOM 2568 N N . ILE A 1 334 ? 3.230 -5.477 33.234 1.00 73.12 334 ILE A N 1
ATOM 2569 C CA . ILE A 1 334 ? 3.912 -4.641 32.255 1.00 73.12 334 ILE A CA 1
ATOM 2570 C C . ILE A 1 334 ? 3.585 -3.201 32.613 1.00 73.12 334 ILE A C 1
ATOM 2572 O O . ILE A 1 334 ? 2.419 -2.843 32.807 1.00 73.12 334 ILE A O 1
ATOM 2576 N N . GLY A 1 335 ? 4.610 -2.373 32.743 1.00 65.81 335 GLY A N 1
ATOM 2577 C CA . GLY A 1 335 ? 4.395 -1.009 33.180 1.00 65.81 335 GLY A CA 1
ATOM 2578 C C . GLY A 1 335 ? 5.630 -0.143 33.067 1.00 65.81 335 GLY A C 1
ATOM 2579 O O . GLY A 1 335 ? 6.735 -0.608 32.787 1.00 65.81 335 GLY A O 1
ATOM 2580 N N . ASN A 1 336 ? 5.394 1.138 33.314 1.00 60.91 336 ASN A N 1
ATOM 2581 C CA . ASN A 1 336 ? 6.425 2.146 33.428 1.00 60.91 336 ASN A CA 1
ATOM 2582 C C . ASN A 1 336 ? 6.605 2.525 34.911 1.00 60.91 336 ASN A C 1
ATOM 2584 O O . ASN A 1 336 ? 5.622 2.804 35.601 1.00 60.91 336 ASN A O 1
ATOM 2588 N N . GLN A 1 337 ? 7.845 2.540 35.404 1.00 48.88 337 GLN A N 1
ATOM 2589 C CA . GLN A 1 337 ? 8.214 3.226 36.646 1.00 48.88 337 GLN A CA 1
ATOM 2590 C C . GLN A 1 337 ? 9.317 4.253 36.341 1.00 48.88 337 GLN A C 1
ATOM 2592 O O . GLN A 1 337 ? 10.502 3.960 36.463 1.00 48.88 337 GLN A O 1
ATOM 2597 N N . GLY A 1 338 ? 8.927 5.479 35.974 1.00 52.25 338 GLY A N 1
ATOM 2598 C CA . GLY A 1 338 ? 9.865 6.560 35.640 1.00 52.25 338 GLY A CA 1
ATOM 2599 C C . GLY A 1 338 ? 10.234 6.596 34.152 1.00 52.25 338 GLY A C 1
ATOM 2600 O O . GLY A 1 338 ? 9.340 6.670 33.312 1.00 52.25 338 GLY A O 1
ATOM 2601 N N . ASP A 1 339 ? 11.537 6.584 33.848 1.00 40.28 339 ASP A N 1
ATOM 2602 C CA . ASP A 1 339 ? 12.089 6.501 32.480 1.00 40.28 339 ASP A CA 1
ATOM 2603 C C . ASP A 1 339 ? 12.490 5.054 32.099 1.00 40.28 339 ASP A C 1
ATOM 2605 O O . ASP A 1 339 ? 13.052 4.819 31.029 1.00 40.28 339 ASP A O 1
ATOM 2609 N N . GLU A 1 340 ? 12.211 4.066 32.963 1.00 39.22 340 GLU A N 1
ATOM 2610 C CA . GLU A 1 340 ? 12.599 2.661 32.780 1.00 39.22 340 GLU A CA 1
ATOM 2611 C C . GLU A 1 340 ? 11.400 1.701 32.742 1.00 39.22 340 GLU A C 1
ATOM 2613 O O . GLU A 1 340 ? 10.428 1.796 33.500 1.00 39.22 340 GLU A O 1
ATOM 2618 N N . TRP A 1 341 ? 11.520 0.718 31.849 1.00 52.41 341 TRP A N 1
ATOM 2619 C CA . TRP A 1 341 ? 10.555 -0.353 31.632 1.00 52.41 341 TRP A CA 1
ATOM 2620 C C . TRP A 1 341 ? 10.849 -1.557 32.512 1.00 52.41 341 TRP A C 1
ATOM 2622 O O . TRP A 1 341 ? 12.003 -1.962 32.667 1.00 52.41 341 TRP A O 1
ATOM 2632 N N . TRP A 1 342 ? 9.797 -2.204 33.009 1.00 47.50 342 TRP A N 1
ATOM 2633 C CA . TRP A 1 342 ? 9.933 -3.492 33.676 1.00 47.50 342 TRP A CA 1
ATOM 2634 C C . TRP A 1 342 ? 8.844 -4.478 33.244 1.00 47.50 342 TRP A C 1
ATOM 2636 O O . TRP A 1 342 ? 7.707 -4.119 32.940 1.00 47.50 342 TRP A O 1
ATOM 2646 N N . GLY A 1 343 ? 9.225 -5.753 33.233 1.00 44.97 343 GLY A N 1
ATOM 2647 C CA . GLY A 1 343 ? 8.339 -6.900 33.077 1.00 44.97 343 GLY A CA 1
ATOM 2648 C C . GLY A 1 343 ? 8.905 -8.047 33.905 1.00 44.97 343 GLY A C 1
ATOM 2649 O O . GLY A 1 343 ? 10.113 -8.302 33.853 1.00 44.97 343 GLY A O 1
ATOM 2650 N N . VAL A 1 344 ? 8.066 -8.699 34.712 1.00 46.12 344 VAL A N 1
ATOM 2651 C CA . VAL A 1 344 ? 8.499 -9.804 35.575 1.00 46.12 344 VAL A CA 1
ATOM 2652 C C . VAL A 1 344 ? 8.049 -11.119 34.955 1.00 46.12 344 VAL A C 1
ATOM 2654 O O . VAL A 1 344 ? 6.863 -11.421 34.867 1.00 46.12 344 VAL A O 1
ATOM 2657 N N . PHE A 1 345 ? 9.016 -11.932 34.544 1.00 46.19 345 PHE A N 1
ATOM 2658 C CA . PHE A 1 345 ? 8.772 -13.340 34.259 1.00 46.19 345 PHE A CA 1
ATOM 2659 C C . PHE A 1 345 ? 8.884 -14.095 35.579 1.00 46.19 345 PHE A C 1
ATOM 2661 O O . PHE A 1 345 ? 9.964 -14.118 36.174 1.00 46.19 345 PHE A O 1
ATOM 2668 N N . LEU A 1 346 ? 7.792 -14.703 36.045 1.00 38.69 346 LEU A N 1
ATOM 2669 C CA . LEU A 1 346 ? 7.890 -15.695 37.110 1.00 38.69 346 LEU A CA 1
ATOM 2670 C C . LEU A 1 346 ? 7.894 -17.079 36.454 1.00 38.69 346 LEU A C 1
ATOM 2672 O O . LEU A 1 346 ? 6.852 -17.545 35.996 1.00 38.69 346 LEU A O 1
ATOM 2676 N N . PRO A 1 347 ? 9.037 -17.785 36.417 1.00 35.66 347 PRO A N 1
ATOM 2677 C CA . PRO A 1 347 ? 8.975 -19.233 36.469 1.00 35.66 347 PRO A CA 1
ATOM 2678 C C . PRO A 1 347 ? 8.482 -19.607 37.871 1.00 35.66 347 PRO A C 1
ATOM 2680 O O . PRO A 1 347 ? 8.675 -18.833 38.811 1.00 35.66 347 PRO A O 1
ATOM 2683 N N . GLY A 1 348 ? 7.878 -20.784 38.045 1.00 37.62 348 GLY A N 1
ATOM 2684 C CA . GLY A 1 348 ? 7.558 -21.344 39.364 1.00 37.62 348 GLY A CA 1
ATOM 2685 C C . GLY A 1 348 ? 8.805 -21.537 40.247 1.00 37.62 348 GLY A C 1
ATOM 2686 O O . GLY A 1 348 ? 9.193 -22.664 40.516 1.00 37.62 348 GLY A O 1
ATOM 2687 N N . THR A 1 349 ? 9.383 -20.430 40.733 1.00 39.50 349 THR A N 1
ATOM 2688 C CA . THR A 1 349 ? 10.723 -20.157 41.295 1.00 39.50 349 THR A CA 1
ATOM 2689 C C . THR A 1 349 ? 11.850 -19.859 40.278 1.00 39.50 349 THR A C 1
ATOM 2691 O O . THR A 1 349 ? 12.453 -20.773 39.729 1.00 39.50 349 THR A O 1
ATOM 2694 N N . TRP A 1 350 ? 12.153 -18.564 40.038 1.00 30.83 350 TRP A N 1
ATOM 2695 C CA . TRP A 1 350 ? 13.459 -17.882 40.267 1.00 30.83 350 TRP A CA 1
ATOM 2696 C C . TRP A 1 350 ? 13.575 -16.501 39.558 1.00 30.83 350 TRP A C 1
ATOM 2698 O O . TRP A 1 350 ? 13.155 -16.353 38.414 1.00 30.83 350 TRP A O 1
ATOM 2708 N N . ILE A 1 351 ? 14.195 -15.519 40.242 1.00 37.19 351 ILE A N 1
ATOM 2709 C CA . ILE A 1 351 ? 14.586 -14.163 39.779 1.00 37.19 351 ILE A CA 1
ATOM 2710 C C . ILE A 1 351 ? 16.100 -14.152 39.502 1.00 37.19 351 ILE A C 1
ATOM 2712 O O . ILE A 1 351 ? 16.854 -14.657 40.336 1.00 37.19 351 ILE A O 1
ATOM 2716 N N . PRO A 1 352 ? 16.575 -13.448 38.457 1.00 31.41 352 PRO A N 1
ATOM 2717 C CA . PRO A 1 352 ? 17.667 -12.507 38.717 1.00 31.41 352 PRO A CA 1
ATOM 2718 C C . PRO A 1 352 ? 17.448 -11.125 38.077 1.00 31.41 352 PRO A C 1
ATOM 2720 O O . PRO A 1 352 ? 17.401 -10.965 36.859 1.00 31.41 352 PRO A O 1
ATOM 2723 N N . GLN A 1 353 ? 17.426 -10.103 38.939 1.00 43.62 353 GLN A N 1
ATOM 2724 C CA . GLN A 1 353 ? 17.845 -8.740 38.618 1.00 43.62 353 GLN A CA 1
ATOM 2725 C C . GLN A 1 353 ? 19.326 -8.748 38.214 1.00 43.62 353 GLN A C 1
ATOM 2727 O O . GLN A 1 353 ? 20.178 -9.084 39.037 1.00 43.62 353 GLN A O 1
ATOM 2732 N N . ARG A 1 354 ? 19.611 -8.351 36.969 1.00 29.75 354 ARG A N 1
ATOM 2733 C CA . ARG A 1 354 ? 20.803 -7.624 36.471 1.00 29.75 354 ARG A CA 1
ATOM 2734 C C . ARG A 1 354 ? 21.018 -7.978 35.004 1.00 29.75 354 ARG A C 1
ATOM 2736 O O . ARG A 1 354 ? 21.473 -9.077 34.720 1.00 29.75 354 ARG A O 1
ATOM 2743 N N . MET A 1 355 ? 20.755 -7.024 34.115 1.00 27.38 355 MET A N 1
ATOM 2744 C CA . MET A 1 355 ? 21.594 -6.677 32.957 1.00 27.38 355 MET A CA 1
ATOM 2745 C C . MET A 1 355 ? 20.927 -5.506 32.218 1.00 27.38 355 MET A C 1
ATOM 2747 O O . MET A 1 355 ? 20.352 -5.671 31.150 1.00 27.38 355 MET A O 1
ATOM 2751 N N . LEU A 1 356 ? 21.002 -4.321 32.818 1.00 26.94 356 LEU A N 1
ATOM 2752 C CA . LEU A 1 356 ? 21.099 -3.066 32.082 1.00 26.94 356 LEU A CA 1
ATOM 2753 C C . LEU A 1 356 ? 22.305 -2.351 32.690 1.00 26.94 356 LEU A C 1
ATOM 2755 O O . LEU A 1 356 ? 22.316 -2.016 33.875 1.00 26.94 356 LEU A O 1
ATOM 2759 N N . GLY A 1 357 ? 23.377 -2.319 31.909 1.00 33.16 357 GLY A N 1
ATOM 2760 C CA . GLY A 1 357 ? 24.411 -1.303 32.009 1.00 33.16 357 GLY A CA 1
ATOM 2761 C C . GLY A 1 357 ? 24.213 -0.335 30.859 1.00 33.16 357 GLY A C 1
ATOM 2762 O O . GLY A 1 357 ? 23.593 -0.769 29.857 1.00 33.16 357 GLY A O 1
#